Protein AF-A0AAE0K0T8-F1 (afdb_monomer_lite)

InterPro domains:
  IPR013216 Methyltransferase type 11 [PF08241] (199-239)
  IPR029063 S-adenosyl-L-methionine-dependent methyltransferase superfamily [G3DSA:3.40.50.150] (164-301)
  IPR029063 S-adenosyl-L-methionine-dependent methyltransferase superfamily [SSF53335] (199-298)
  IPR050447 Erg6/SMT methyltransferase [PTHR44068] (199-297)

Secondary structure (DSSP, 8-state):
-PPPPPP-PPPPPPP----------------------PPPPPPPP-PPPPP---EEEEEEEEEEEHHHHHHHHTTS--EEEESSPPPTT--EEEEEEE-GGG-S-SEEEEEEE--SS--B-TT-S-SSS--TTHHHHHTT-SS--EEEE--EEEEEEEEEEHHHHHHHH-PPPPSSEEEEEHHHHHHHTS--TTTS----SS-TT-EEEEEEES-GGG-SSHHHHHHHHHHHEEEEEEEEEE---B-TT--TT-HHHHHHHHHHHHHTT-SSPPBHHHHHHHHHHHT--------THHHH----

Foldseek 3Di:
DDDDDDDDDDDDDDDFDPDDDDDDDDDDDDDDDDDDDDDDDDDDDDDDDDPDQAFDLQEKEFEDEPVQVVCVSVVQAFKDFAQDDRALSHFKYQYQHDCPPNPTQQWRFKIFGFHRRDKDAQLRDDPPPPHPCNPCRNVVVDSTGTITGGPDMGTFPDTGHQVNCCPPPVDHHDPGMDTDGPVNCCVTPPDPCPPQHPLPPAAFQADLEEEEEADLQQPPDNLVVLLSVNRNHHVNRYYHYDHFADEPPQDPPDPVSVVVQVVCCVVSVRPDHHHPVVNVVSCVVSPDDPPDDDDCVCVVDVDD

Structure (mmCIF, N/CA/C/O backbone):
data_AF-A0AAE0K0T8-F1
#
_entry.id   AF-A0AAE0K0T8-F1
#
loop_
_atom_site.group_PDB
_atom_site.id
_atom_site.type_symbol
_atom_site.label_atom_id
_atom_site.label_alt_id
_atom_site.label_comp_id
_atom_site.label_asym_id
_atom_site.label_entity_id
_atom_site.label_seq_id
_atom_site.pdbx_PDB_ins_code
_atom_site.Cartn_x
_atom_site.Cartn_y
_atom_site.Cartn_z
_atom_site.occupancy
_atom_site.B_iso_or_equiv
_atom_site.auth_seq_id
_atom_site.auth_comp_id
_atom_site.auth_asym_id
_atom_site.auth_atom_id
_atom_site.pdbx_PDB_model_num
ATOM 1 N N . MET A 1 1 ? 8.434 51.906 26.816 1.00 44.75 1 MET A N 1
ATOM 2 C CA . MET A 1 1 ? 8.570 50.453 27.051 1.00 44.75 1 MET A CA 1
ATOM 3 C C . MET A 1 1 ? 7.660 49.746 26.063 1.00 44.75 1 MET A C 1
ATOM 5 O O . MET A 1 1 ? 6.454 49.920 26.150 1.00 44.75 1 MET A O 1
ATOM 9 N N . ALA A 1 2 ? 8.234 49.090 25.055 1.00 37.53 2 ALA A N 1
ATOM 10 C CA . ALA A 1 2 ? 7.483 48.377 24.023 1.00 37.53 2 ALA A CA 1
ATOM 11 C C . ALA A 1 2 ? 7.073 46.980 24.534 1.00 37.53 2 ALA A C 1
ATOM 13 O O . ALA A 1 2 ? 7.853 46.382 25.278 1.00 37.53 2 ALA A O 1
ATOM 14 N N . PRO A 1 3 ? 5.886 46.462 24.174 1.00 41.38 3 PRO A N 1
ATOM 15 C CA . PRO A 1 3 ? 5.455 45.131 24.588 1.00 41.38 3 PRO A CA 1
ATOM 16 C C . PRO A 1 3 ? 6.259 44.038 23.870 1.00 41.38 3 PRO A C 1
ATOM 18 O O . PRO A 1 3 ? 6.530 44.127 22.672 1.00 41.38 3 PRO A O 1
ATOM 21 N N . SER A 1 4 ? 6.645 43.013 24.629 1.00 43.12 4 SER A N 1
ATOM 22 C CA . SER A 1 4 ? 7.361 41.824 24.160 1.00 43.12 4 SER A CA 1
ATOM 23 C C . SER A 1 4 ? 6.574 41.058 23.082 1.00 43.12 4 SER A C 1
ATOM 25 O O . SER A 1 4 ? 5.342 41.031 23.137 1.00 43.12 4 SER A O 1
ATOM 27 N N . PRO A 1 5 ? 7.248 40.405 22.115 1.00 39.00 5 PRO A N 1
ATOM 28 C CA . PRO A 1 5 ? 6.572 39.626 21.083 1.00 39.00 5 PRO A CA 1
ATOM 29 C C . PRO A 1 5 ? 5.969 38.331 21.663 1.00 39.00 5 PRO A C 1
ATOM 31 O O . PRO A 1 5 ? 6.532 37.769 22.605 1.00 39.00 5 PRO A O 1
ATOM 34 N N . PRO A 1 6 ? 4.846 37.838 21.108 1.00 37.97 6 PRO A N 1
ATOM 35 C CA . PRO A 1 6 ? 4.178 36.642 21.610 1.00 37.97 6 PRO A CA 1
ATOM 36 C C . PRO A 1 6 ? 5.006 35.376 21.354 1.00 37.97 6 PRO A C 1
ATOM 38 O O . PRO A 1 6 ? 5.635 35.217 20.304 1.00 37.97 6 PRO A O 1
ATOM 41 N N . GLU A 1 7 ? 4.975 34.465 22.327 1.00 37.50 7 GLU A N 1
ATOM 42 C CA . GLU A 1 7 ? 5.595 33.142 22.265 1.00 37.50 7 GLU A CA 1
ATOM 43 C C . GLU A 1 7 ? 5.104 32.343 21.048 1.00 37.50 7 GLU A C 1
ATOM 45 O O . GLU A 1 7 ? 3.904 32.235 20.774 1.00 37.50 7 GLU A O 1
ATOM 50 N N . LYS A 1 8 ? 6.051 31.749 20.312 1.00 35.88 8 LYS A N 1
ATOM 51 C CA . LYS A 1 8 ? 5.758 30.805 19.231 1.00 35.88 8 LYS A CA 1
ATOM 52 C C . LYS A 1 8 ? 5.092 29.558 19.818 1.00 35.88 8 LYS A C 1
ATOM 54 O O . LYS A 1 8 ? 5.739 28.782 20.516 1.00 35.88 8 LYS A O 1
ATOM 59 N N . LYS A 1 9 ? 3.816 29.344 19.487 1.00 36.03 9 LYS A N 1
ATOM 60 C CA . LYS A 1 9 ? 3.134 28.057 19.682 1.00 36.03 9 LYS A CA 1
ATOM 61 C C . LYS A 1 9 ? 3.910 26.956 18.953 1.00 36.03 9 LYS A C 1
ATOM 63 O O . LYS A 1 9 ? 4.299 27.141 17.802 1.00 36.03 9 LYS A O 1
ATOM 68 N N . ALA A 1 10 ? 4.117 25.826 19.626 1.00 35.81 10 ALA A N 1
ATOM 69 C CA . ALA A 1 10 ? 4.676 24.620 19.028 1.00 35.81 10 ALA A CA 1
ATOM 70 C C . ALA A 1 10 ? 3.822 24.184 17.824 1.00 35.81 10 ALA A C 1
ATOM 72 O O . ALA A 1 10 ? 2.605 24.029 17.944 1.00 35.81 10 ALA A O 1
ATOM 73 N N . GLU A 1 11 ? 4.457 24.022 16.662 1.00 33.38 11 GLU A N 1
ATOM 74 C CA . GLU A 1 11 ? 3.820 23.464 15.469 1.00 33.38 11 GLU A CA 1
ATOM 75 C C . GLU A 1 11 ? 3.408 22.010 15.732 1.00 33.38 11 GLU A C 1
ATOM 77 O O . GLU A 1 11 ? 4.198 21.194 16.210 1.00 33.38 11 GLU A O 1
ATOM 82 N N . ALA A 1 12 ? 2.150 21.693 15.426 1.00 32.50 12 ALA A N 1
ATOM 83 C CA . ALA A 1 12 ? 1.625 20.337 15.476 1.00 32.50 12 ALA A CA 1
ATOM 84 C C . ALA A 1 12 ? 2.362 19.433 14.464 1.00 32.50 12 ALA A C 1
ATOM 86 O O . ALA A 1 12 ? 2.702 19.898 13.372 1.00 32.50 12 ALA A O 1
ATOM 87 N N . PRO A 1 13 ? 2.59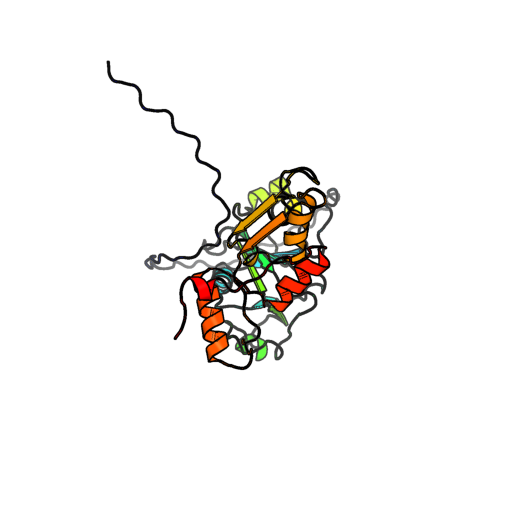1 18.142 14.773 1.00 27.23 13 PRO A N 1
ATOM 88 C CA . PRO A 1 13 ? 3.268 17.232 13.858 1.00 27.23 13 PRO A CA 1
ATOM 89 C C . PRO A 1 13 ? 2.456 17.073 12.566 1.00 27.23 13 PRO A C 1
ATOM 91 O O . PRO A 1 13 ? 1.287 16.681 12.578 1.00 27.23 13 PRO A O 1
ATOM 94 N N . LEU A 1 14 ? 3.095 17.406 11.443 1.00 27.88 14 LEU A N 1
ATOM 95 C CA . LEU A 1 14 ? 2.546 17.272 10.096 1.00 27.88 14 LEU A CA 1
ATOM 96 C C . LEU A 1 14 ? 2.220 15.796 9.810 1.00 27.88 14 LEU A C 1
ATOM 98 O O . LEU A 1 14 ? 3.084 14.923 9.901 1.00 27.88 14 LEU A O 1
ATOM 102 N N . ARG A 1 15 ? 0.949 15.532 9.492 1.00 32.47 15 ARG A N 1
ATOM 103 C CA . ARG A 1 15 ? 0.399 14.206 9.176 1.00 32.47 15 ARG A CA 1
ATOM 104 C C . ARG A 1 15 ? 0.855 13.729 7.793 1.00 32.47 15 ARG A C 1
ATOM 106 O O . ARG A 1 15 ? 1.040 14.539 6.889 1.00 32.47 15 ARG A O 1
ATOM 113 N N . GLN A 1 16 ? 0.977 12.408 7.632 1.00 32.12 16 GLN A N 1
ATOM 114 C CA . GLN A 1 16 ? 1.136 11.733 6.338 1.00 32.12 16 GLN A CA 1
ATOM 115 C C . GLN A 1 16 ? 0.025 12.159 5.381 1.00 32.12 16 GLN A C 1
ATOM 117 O O . GLN A 1 16 ? -1.122 11.757 5.555 1.00 32.12 16 GLN A O 1
ATOM 122 N N . SER A 1 17 ? 0.360 12.972 4.383 1.00 31.95 17 SER A N 1
ATOM 123 C CA . SER A 1 17 ? -0.540 13.290 3.283 1.00 31.95 17 SER A CA 1
ATOM 124 C C . SER A 1 17 ? -0.224 12.402 2.083 1.00 31.95 17 SER A C 1
ATOM 126 O O . SER A 1 17 ? 0.928 12.228 1.689 1.00 31.95 17 SER A O 1
ATOM 128 N N . THR A 1 18 ? -1.265 11.845 1.473 1.00 30.42 18 THR A N 1
ATOM 129 C CA . THR A 1 18 ? -1.225 11.403 0.079 1.00 30.42 18 THR A CA 1
ATOM 130 C C . THR A 1 18 ? -1.208 12.664 -0.780 1.00 30.42 18 THR A C 1
ATOM 132 O O . THR A 1 18 ? -2.205 13.382 -0.849 1.00 30.42 18 THR A O 1
ATOM 135 N N . LEU A 1 19 ? -0.058 13.007 -1.361 1.00 32.41 19 LEU A N 1
ATOM 136 C CA . LEU A 1 19 ? 0.085 14.254 -2.112 1.00 32.41 19 LEU A CA 1
ATOM 137 C C . LEU A 1 19 ? -0.617 14.175 -3.474 1.00 32.41 19 LEU A C 1
ATOM 139 O O . LEU A 1 19 ? -0.063 13.709 -4.467 1.00 32.41 19 LEU A O 1
ATOM 143 N N . THR A 1 20 ? -1.831 14.719 -3.515 1.00 29.75 20 THR A N 1
ATOM 144 C CA . THR A 1 20 ? -2.387 15.417 -4.676 1.00 29.75 20 THR A CA 1
ATOM 145 C C . THR A 1 20 ? -1.738 16.799 -4.817 1.00 29.75 20 THR A C 1
ATOM 147 O O . THR A 1 20 ? -1.695 17.565 -3.856 1.00 29.75 20 THR A O 1
ATOM 150 N N . ASN A 1 21 ? -1.360 17.128 -6.054 1.00 29.08 21 ASN A N 1
ATOM 151 C CA . ASN A 1 21 ? -1.138 18.459 -6.640 1.00 29.08 21 ASN A CA 1
ATOM 152 C C . ASN A 1 21 ? 0.294 18.978 -6.875 1.00 29.08 21 ASN A C 1
ATOM 154 O O . ASN A 1 21 ? 1.184 18.994 -6.033 1.00 29.08 21 ASN A O 1
ATOM 158 N N . PHE A 1 22 ? 0.424 19.444 -8.120 1.00 25.39 22 PHE A N 1
ATOM 159 C CA . PHE A 1 22 ? 1.572 19.925 -8.876 1.00 25.39 22 PHE A CA 1
ATOM 160 C C . PHE A 1 22 ? 2.048 21.331 -8.481 1.00 25.39 22 PHE A C 1
ATOM 162 O O . PHE A 1 22 ? 1.240 22.183 -8.120 1.00 25.39 22 PHE A O 1
ATOM 169 N N . ARG A 1 23 ? 3.322 21.628 -8.784 1.00 27.22 23 ARG A N 1
ATOM 170 C CA . ARG A 1 23 ? 3.734 22.844 -9.517 1.00 27.22 23 ARG A CA 1
ATOM 171 C C . ARG A 1 23 ? 5.068 22.614 -10.236 1.00 27.22 23 ARG A C 1
ATOM 173 O O . ARG A 1 23 ? 6.040 22.143 -9.658 1.00 27.22 23 ARG A O 1
ATOM 180 N N . THR A 1 24 ? 5.068 22.922 -11.527 1.00 26.33 24 THR A N 1
ATOM 181 C CA . THR A 1 24 ? 6.164 22.772 -12.489 1.00 26.33 24 THR A CA 1
ATOM 182 C C . THR A 1 24 ? 6.999 24.044 -12.585 1.00 26.33 24 THR A C 1
ATOM 184 O O . THR A 1 24 ? 6.436 25.131 -12.696 1.00 26.33 24 THR A O 1
ATOM 187 N N . GLY A 1 25 ? 8.324 23.907 -12.663 1.00 25.78 25 GLY A N 1
ATOM 188 C CA . GLY A 1 25 ? 9.195 24.978 -13.147 1.00 25.78 25 GLY A CA 1
ATOM 189 C C . GLY A 1 25 ? 10.673 24.715 -12.880 1.00 25.78 25 GLY A C 1
ATOM 190 O O . GLY A 1 25 ? 11.151 25.028 -11.799 1.00 25.78 25 GLY A O 1
ATOM 191 N N . VAL A 1 26 ? 11.405 24.178 -13.863 1.00 26.03 26 VAL A N 1
ATOM 192 C CA . VAL A 1 26 ? 12.877 24.264 -13.903 1.00 26.03 26 VAL A CA 1
ATOM 193 C C . VAL A 1 26 ? 13.330 24.487 -15.345 1.00 26.03 26 VAL A C 1
ATOM 195 O O . VAL A 1 26 ? 12.948 23.743 -16.249 1.00 26.03 26 VAL A O 1
ATOM 198 N N . SER A 1 27 ? 14.134 25.534 -15.534 1.00 25.58 27 SER A N 1
ATOM 199 C CA . SER A 1 27 ? 14.810 25.900 -16.776 1.00 25.58 27 SER A CA 1
ATOM 200 C C . SER A 1 27 ? 16.102 25.098 -16.973 1.00 25.58 27 SER A C 1
ATOM 202 O O . SER A 1 27 ? 16.757 24.663 -16.026 1.00 25.58 27 SER A O 1
ATOM 204 N N . ILE A 1 28 ? 16.451 24.882 -18.240 1.00 26.92 28 ILE A N 1
ATOM 205 C CA . ILE A 1 28 ? 17.564 24.049 -18.698 1.00 26.92 28 ILE A CA 1
ATOM 206 C C . ILE A 1 28 ? 18.832 24.905 -18.821 1.00 26.92 28 ILE A C 1
ATOM 208 O O . ILE A 1 28 ? 18.819 25.935 -19.490 1.00 26.92 28 ILE A O 1
ATOM 212 N N . GLY A 1 29 ? 19.939 24.440 -18.233 1.00 27.94 29 GLY A N 1
ATOM 213 C CA . GLY A 1 29 ? 21.299 24.937 -18.473 1.00 27.94 29 GLY A CA 1
ATOM 214 C C . GLY A 1 29 ? 22.246 23.780 -18.839 1.00 27.94 29 GLY A C 1
ATOM 215 O O . GLY A 1 29 ? 21.988 22.644 -18.430 1.00 27.94 29 GLY A O 1
ATOM 216 N N . PRO A 1 30 ? 23.302 24.005 -19.647 1.00 27.12 30 PRO A N 1
ATOM 217 C CA . PRO A 1 30 ? 23.950 22.936 -20.392 1.00 27.12 30 PRO A CA 1
ATOM 218 C C . PRO A 1 30 ? 25.035 22.170 -19.623 1.00 27.12 30 PRO A C 1
ATOM 220 O O . PRO A 1 30 ? 25.677 22.637 -18.687 1.00 27.12 30 PRO A O 1
ATOM 223 N N . ARG A 1 31 ? 25.201 20.939 -20.105 1.00 25.67 31 ARG A N 1
ATOM 224 C CA . ARG A 1 31 ? 25.989 19.802 -19.628 1.00 25.67 31 ARG A CA 1
ATOM 225 C C . ARG A 1 31 ? 27.485 19.963 -19.926 1.00 25.67 31 ARG A C 1
ATOM 227 O O . ARG A 1 31 ? 27.841 20.275 -21.057 1.00 25.67 31 ARG A O 1
ATOM 234 N N . ILE A 1 32 ? 28.354 19.602 -18.977 1.00 27.77 32 ILE A N 1
ATOM 235 C CA . ILE A 1 32 ? 29.781 19.340 -19.243 1.00 27.77 32 ILE A CA 1
ATOM 236 C C . ILE A 1 32 ? 30.129 17.915 -18.798 1.00 27.77 32 ILE A C 1
ATOM 238 O O . ILE A 1 32 ? 29.958 17.530 -17.644 1.00 27.77 32 ILE A O 1
ATOM 242 N N . SER A 1 33 ? 30.596 17.123 -19.761 1.00 26.78 33 SER A N 1
ATOM 243 C CA . SER A 1 33 ? 31.042 15.733 -19.653 1.00 26.78 33 SER A CA 1
ATOM 244 C C . SER A 1 33 ? 32.480 15.621 -19.149 1.00 26.78 33 SER A C 1
ATOM 246 O O . SER A 1 33 ? 33.334 16.319 -19.695 1.00 26.78 33 SER A O 1
ATOM 248 N N . LYS A 1 34 ? 32.791 14.662 -18.260 1.00 29.80 34 LYS A N 1
ATOM 249 C CA . LYS A 1 34 ? 34.132 14.046 -18.194 1.00 29.80 34 LYS A CA 1
ATOM 250 C C . LYS A 1 34 ? 34.083 12.542 -17.899 1.00 29.80 34 LYS A C 1
ATOM 252 O O . LYS A 1 34 ? 33.213 12.040 -17.199 1.00 29.80 34 LYS A O 1
ATOM 257 N N . SER A 1 35 ? 35.032 11.876 -18.543 1.00 28.34 35 SER A N 1
ATOM 258 C CA . SER A 1 35 ? 35.243 10.458 -18.833 1.00 28.34 35 SER A CA 1
ATOM 259 C C . SER A 1 35 ? 35.737 9.590 -17.669 1.00 28.34 35 SER A C 1
ATOM 261 O O . SER A 1 35 ? 36.523 10.040 -16.839 1.00 28.34 35 SER A O 1
ATOM 263 N N . ASN A 1 36 ? 35.373 8.304 -17.717 1.00 28.42 36 ASN A N 1
ATOM 264 C CA . ASN A 1 36 ? 35.848 7.214 -16.857 1.00 28.42 36 ASN A CA 1
ATOM 265 C C . ASN A 1 36 ? 37.305 6.796 -17.138 1.00 28.42 36 ASN A C 1
ATOM 267 O O . ASN A 1 36 ? 37.700 6.650 -18.294 1.00 28.42 36 ASN A O 1
ATOM 271 N N . LYS A 1 37 ? 38.042 6.441 -16.075 1.00 31.17 37 LYS A N 1
ATOM 272 C CA . LYS A 1 37 ? 39.113 5.425 -16.100 1.00 31.17 37 LYS A CA 1
ATOM 273 C C . LYS A 1 37 ? 38.980 4.503 -14.871 1.00 31.17 37 LYS A C 1
ATOM 275 O O . LYS A 1 37 ? 38.649 5.010 -13.800 1.00 31.17 37 LYS A O 1
ATOM 280 N N . PRO A 1 38 ? 39.206 3.181 -14.995 1.00 30.31 38 PRO A N 1
ATOM 281 C CA . PRO A 1 38 ? 39.025 2.233 -13.897 1.00 30.31 38 PRO A CA 1
ATOM 282 C C . PRO A 1 38 ? 40.272 2.136 -13.002 1.00 30.31 38 PRO A C 1
ATOM 284 O O . PRO A 1 38 ? 41.398 2.147 -13.494 1.00 30.31 38 PRO A O 1
ATOM 287 N N . ALA A 1 39 ? 40.062 2.012 -11.688 1.00 33.62 39 ALA A N 1
ATOM 288 C CA . ALA A 1 39 ? 41.105 1.768 -10.686 1.00 33.62 39 ALA A CA 1
ATOM 289 C C . ALA A 1 39 ? 41.141 0.277 -10.262 1.00 33.62 39 ALA A C 1
ATOM 291 O O . ALA A 1 39 ? 40.103 -0.389 -10.325 1.00 33.62 39 ALA A O 1
ATOM 292 N N . PRO A 1 40 ? 42.302 -0.262 -9.836 1.00 30.53 40 PRO A N 1
ATOM 293 C CA . PRO A 1 40 ? 42.510 -1.697 -9.630 1.00 30.53 40 PRO A CA 1
ATOM 294 C C . PRO A 1 40 ? 41.961 -2.215 -8.287 1.00 30.53 40 PRO A C 1
ATOM 296 O O . PRO A 1 40 ? 41.815 -1.474 -7.313 1.00 30.53 40 PRO A O 1
ATOM 299 N N . ALA A 1 41 ? 41.662 -3.517 -8.249 1.00 30.48 41 ALA A N 1
ATOM 300 C CA . ALA A 1 41 ? 41.021 -4.215 -7.134 1.00 30.48 41 ALA A CA 1
ATOM 301 C C . ALA A 1 41 ? 41.920 -4.341 -5.885 1.00 30.48 41 ALA A C 1
ATOM 303 O O . ALA A 1 41 ? 43.097 -4.679 -5.988 1.00 30.48 41 ALA A O 1
ATOM 304 N N . LYS A 1 42 ? 41.341 -4.125 -4.692 1.00 31.75 42 LYS A N 1
ATOM 305 C CA . LYS A 1 42 ? 41.975 -4.371 -3.380 1.00 31.75 42 LYS A CA 1
ATOM 306 C C . LYS A 1 42 ? 41.530 -5.717 -2.773 1.00 31.75 42 LYS A C 1
ATOM 308 O O . LYS A 1 42 ? 40.409 -6.151 -3.045 1.00 31.75 42 LYS A O 1
ATOM 313 N N . PRO A 1 43 ? 42.373 -6.369 -1.944 1.00 30.08 43 PRO A N 1
ATOM 314 C CA . PRO A 1 43 ? 42.135 -7.723 -1.452 1.00 30.08 43 PRO A CA 1
ATOM 315 C C . PRO A 1 43 ? 41.103 -7.768 -0.314 1.00 30.08 43 PRO A C 1
ATOM 317 O O . PRO A 1 43 ? 40.959 -6.823 0.462 1.00 30.08 43 PRO A O 1
ATOM 320 N N . LYS A 1 44 ? 40.374 -8.889 -0.238 1.00 30.98 44 LYS A N 1
ATOM 321 C CA . LYS A 1 44 ? 39.301 -9.155 0.733 1.00 30.98 44 LYS A CA 1
ATOM 322 C C . LYS A 1 44 ? 39.878 -9.320 2.144 1.00 30.98 44 LYS A C 1
ATOM 324 O O . LYS A 1 44 ? 40.650 -10.245 2.376 1.00 30.98 44 LYS A O 1
ATOM 329 N N . SER A 1 45 ? 39.469 -8.469 3.086 1.00 29.58 45 SER A N 1
ATOM 330 C CA . SER A 1 45 ? 39.712 -8.675 4.517 1.00 29.58 45 SER A CA 1
ATOM 331 C C . SER A 1 45 ? 38.514 -9.376 5.166 1.00 29.58 45 SER A C 1
ATOM 333 O O . SER A 1 45 ? 37.371 -8.936 5.038 1.00 29.58 45 SER A O 1
ATOM 335 N N . ASN A 1 46 ? 38.782 -10.486 5.857 1.00 35.09 46 ASN A N 1
ATOM 336 C CA . ASN A 1 46 ? 37.820 -11.162 6.723 1.00 35.09 46 ASN A CA 1
ATOM 337 C C . ASN A 1 46 ? 37.589 -10.302 7.971 1.00 35.09 46 ASN A C 1
ATOM 339 O O . ASN A 1 46 ? 38.496 -10.144 8.788 1.00 35.09 46 ASN A O 1
ATOM 343 N N . LYS A 1 47 ? 36.379 -9.756 8.123 1.00 30.48 47 LYS A N 1
ATOM 344 C CA . LYS A 1 47 ? 35.890 -9.216 9.397 1.00 30.48 47 LYS A CA 1
ATOM 345 C C . LYS A 1 47 ? 34.922 -10.216 10.043 1.00 30.48 47 LYS A C 1
ATOM 347 O O . LYS A 1 47 ? 34.196 -10.882 9.303 1.00 30.48 47 LYS A O 1
ATOM 352 N N . PRO A 1 48 ? 34.886 -10.317 11.384 1.00 32.91 48 PRO A N 1
ATOM 353 C CA . PRO A 1 48 ? 33.940 -11.179 12.088 1.00 32.91 48 PRO A CA 1
ATOM 354 C C . PRO A 1 48 ? 32.501 -10.736 11.807 1.00 32.91 48 PRO A C 1
ATOM 356 O O . PRO A 1 48 ? 32.234 -9.538 11.678 1.00 32.91 48 PRO A O 1
ATOM 359 N N . ALA A 1 49 ? 31.588 -11.701 11.702 1.00 32.62 49 ALA A N 1
ATOM 360 C CA . ALA A 1 49 ? 30.175 -11.455 11.447 1.00 32.62 49 ALA A CA 1
ATOM 361 C C . ALA A 1 49 ? 29.550 -10.634 12.587 1.00 32.62 49 ALA A C 1
ATOM 363 O O . ALA A 1 49 ? 29.575 -11.030 13.749 1.00 32.62 49 ALA A O 1
ATOM 364 N N . THR A 1 50 ? 29.006 -9.471 12.233 1.00 38.19 50 THR A N 1
ATOM 365 C CA . THR A 1 50 ? 28.143 -8.643 13.084 1.00 38.19 50 THR A CA 1
ATOM 366 C C . THR A 1 50 ? 26.896 -9.450 13.482 1.00 38.19 50 THR A C 1
ATOM 368 O O . THR A 1 50 ? 26.451 -10.252 12.654 1.00 38.19 50 THR A O 1
ATOM 371 N N . PRO A 1 51 ? 26.324 -9.272 14.694 1.00 39.28 51 PRO A N 1
ATOM 372 C CA . PRO A 1 51 ? 25.104 -9.970 15.102 1.00 39.28 51 PRO A CA 1
ATOM 373 C C . PRO A 1 51 ? 24.036 -9.804 14.022 1.00 39.28 51 PRO A C 1
ATOM 375 O O . PRO A 1 51 ? 23.781 -8.691 13.560 1.00 39.28 51 PRO A O 1
ATOM 378 N N . GLY A 1 52 ? 23.497 -10.919 13.533 1.00 45.12 52 GLY A N 1
ATOM 379 C CA . GLY A 1 52 ? 22.530 -10.899 12.448 1.00 45.12 52 GLY A CA 1
ATOM 380 C C . GLY A 1 52 ? 21.254 -10.226 12.925 1.00 45.12 52 GLY A C 1
ATOM 381 O O . GLY A 1 52 ? 20.520 -10.817 13.701 1.00 45.12 52 GLY A O 1
ATOM 382 N N . HIS A 1 53 ? 20.992 -9.004 12.467 1.00 57.62 53 HIS A N 1
ATOM 383 C CA . HIS A 1 53 ? 19.654 -8.437 12.566 1.00 57.62 53 HIS A CA 1
ATOM 384 C C . HIS A 1 53 ? 18.705 -9.367 11.808 1.00 57.62 53 HIS A C 1
ATOM 386 O O . HIS A 1 53 ? 18.961 -9.671 10.632 1.00 57.62 53 HIS A O 1
ATOM 392 N N . ASP A 1 54 ? 17.640 -9.818 12.470 1.00 82.12 54 ASP A N 1
ATOM 393 C CA . ASP A 1 54 ? 16.588 -10.599 11.829 1.00 82.12 54 ASP A CA 1
ATOM 394 C C . ASP A 1 54 ? 16.107 -9.884 10.560 1.00 82.12 54 ASP A C 1
ATOM 396 O O . ASP A 1 54 ? 16.136 -8.655 10.447 1.00 82.12 54 ASP A O 1
ATOM 400 N N . ARG A 1 55 ? 15.745 -10.660 9.539 1.00 90.25 55 ARG A N 1
ATOM 401 C CA . ARG A 1 55 ? 15.390 -10.145 8.211 1.00 90.25 55 ARG A CA 1
ATOM 402 C C . ARG A 1 55 ? 13.920 -10.384 7.930 1.00 90.25 55 ARG A C 1
ATOM 404 O O . ARG A 1 55 ? 13.436 -11.499 8.097 1.00 90.25 55 ARG A O 1
ATOM 411 N N . VAL A 1 56 ? 13.255 -9.376 7.379 1.00 94.50 56 VAL A N 1
ATOM 412 C CA . VAL A 1 56 ? 11.867 -9.487 6.926 1.00 94.50 56 VAL A CA 1
ATOM 413 C C . VAL A 1 56 ? 11.862 -10.032 5.498 1.00 94.50 56 VAL A C 1
ATOM 415 O O . VAL A 1 56 ? 12.216 -9.340 4.545 1.00 94.50 56 VAL A O 1
ATOM 418 N N . THR A 1 57 ? 11.502 -11.305 5.333 1.00 95.44 57 THR A N 1
ATOM 419 C CA . THR A 1 57 ? 11.590 -12.020 4.042 1.00 95.44 57 THR A CA 1
ATOM 420 C C . THR A 1 57 ? 10.535 -11.587 3.020 1.00 95.44 57 THR A C 1
ATOM 422 O O . THR A 1 57 ? 10.674 -11.865 1.828 1.00 95.44 57 THR A O 1
ATOM 425 N N . THR A 1 58 ? 9.507 -10.866 3.462 1.00 96.19 58 THR A N 1
ATOM 426 C CA . THR A 1 58 ? 8.461 -10.278 2.616 1.00 96.19 58 THR A CA 1
ATOM 427 C C . THR A 1 58 ? 8.866 -8.939 1.990 1.00 96.19 58 THR A C 1
ATOM 429 O O . THR A 1 58 ? 8.199 -8.465 1.067 1.00 96.19 58 THR A O 1
ATOM 432 N N . ASP A 1 59 ? 9.967 -8.336 2.449 1.00 97.62 59 ASP A N 1
ATOM 433 C CA . ASP A 1 59 ? 10.338 -6.953 2.154 1.00 97.62 59 ASP A CA 1
ATOM 434 C C . ASP A 1 59 ? 11.765 -6.870 1.623 1.00 97.62 59 ASP A C 1
ATOM 436 O O . ASP A 1 59 ? 12.723 -7.300 2.270 1.00 97.62 59 ASP A O 1
ATOM 440 N N . VAL A 1 60 ? 11.934 -6.277 0.442 1.00 98.00 60 VAL A N 1
ATOM 441 C CA . VAL A 1 60 ? 13.259 -6.116 -0.167 1.00 98.00 60 VAL A CA 1
ATOM 442 C C . VAL A 1 60 ? 13.591 -4.661 -0.434 1.00 98.00 60 VAL A C 1
ATOM 444 O O . VAL A 1 60 ? 12.792 -3.903 -0.967 1.00 98.00 60 VAL A O 1
ATOM 447 N N . LEU A 1 61 ? 14.825 -4.293 -0.123 1.00 97.81 61 LEU A N 1
ATOM 448 C CA . LEU A 1 61 ? 15.439 -3.022 -0.460 1.00 97.81 61 LEU A CA 1
ATOM 449 C C . LEU A 1 61 ? 16.105 -3.104 -1.836 1.00 97.81 61 LEU A C 1
ATOM 451 O O . LEU A 1 61 ? 17.000 -3.934 -2.050 1.00 97.81 61 LEU A O 1
ATOM 455 N N . ILE A 1 62 ? 15.714 -2.211 -2.747 1.00 97.31 62 ILE A N 1
ATOM 456 C CA . ILE A 1 62 ? 16.226 -2.136 -4.122 1.00 97.31 62 ILE A CA 1
ATOM 457 C C . ILE A 1 62 ? 16.563 -0.696 -4.525 1.00 97.31 62 ILE A C 1
ATOM 459 O O . ILE A 1 62 ? 15.895 0.249 -4.124 1.00 97.31 62 ILE A O 1
ATOM 463 N N . ALA A 1 63 ? 17.598 -0.523 -5.348 1.00 95.06 63 ALA A N 1
ATOM 464 C CA . ALA A 1 63 ? 17.961 0.779 -5.916 1.00 95.06 63 ALA A CA 1
ATOM 465 C C . ALA A 1 63 ? 17.097 1.101 -7.137 1.00 95.06 63 ALA A C 1
ATOM 467 O O . ALA A 1 63 ? 16.987 0.253 -8.022 1.00 95.06 63 ALA A O 1
ATOM 468 N N . ILE A 1 64 ? 16.559 2.315 -7.236 1.00 94.12 64 ILE A N 1
ATOM 469 C CA . ILE A 1 64 ? 15.803 2.812 -8.392 1.00 94.12 64 ILE A CA 1
ATOM 470 C C . ILE A 1 64 ? 16.304 4.201 -8.808 1.00 94.12 64 ILE A C 1
ATOM 472 O O . ILE A 1 64 ? 16.677 5.018 -7.967 1.00 94.12 64 ILE A O 1
ATOM 476 N N . LYS A 1 65 ? 16.306 4.484 -10.114 1.00 92.31 65 LYS A N 1
ATOM 477 C CA . LYS A 1 65 ? 16.602 5.830 -10.626 1.00 92.31 65 LYS A CA 1
ATOM 478 C C . LYS A 1 65 ? 15.409 6.756 -10.404 1.00 92.31 65 LYS A C 1
ATOM 480 O O . LYS A 1 65 ? 14.272 6.335 -10.620 1.00 92.31 65 LYS A O 1
ATOM 485 N N . SER A 1 66 ? 15.679 8.018 -10.080 1.00 91.12 66 SER A N 1
ATOM 486 C CA . SER A 1 66 ? 14.674 9.069 -9.855 1.00 91.12 66 SER A CA 1
ATOM 487 C C . SER A 1 66 ? 13.620 9.141 -10.965 1.00 91.12 66 SER A C 1
ATOM 489 O O . SER A 1 66 ? 12.429 9.137 -10.677 1.00 91.12 66 SER A O 1
ATOM 491 N N . ILE A 1 67 ? 14.026 9.068 -12.238 1.00 91.19 67 ILE A N 1
ATOM 492 C CA . ILE A 1 67 ? 13.092 9.074 -13.379 1.00 91.19 67 ILE A CA 1
ATOM 493 C C . ILE A 1 67 ? 12.108 7.893 -13.378 1.00 91.19 67 ILE A C 1
ATOM 495 O O . ILE A 1 67 ? 10.941 8.050 -13.726 1.00 91.19 67 ILE A O 1
ATOM 499 N N . HIS A 1 68 ? 12.552 6.694 -12.990 1.00 94.19 68 HIS A N 1
ATOM 500 C CA . HIS A 1 68 ? 11.671 5.528 -12.943 1.00 94.19 68 HIS A CA 1
ATOM 501 C C . HIS A 1 68 ? 10.731 5.608 -11.748 1.00 94.19 68 HIS A C 1
ATOM 503 O O . HIS A 1 68 ? 9.550 5.319 -11.908 1.00 94.19 68 HIS A O 1
ATOM 509 N N . LEU A 1 69 ? 11.231 6.067 -10.600 1.00 93.62 69 LEU A N 1
ATOM 510 C CA . LEU A 1 69 ? 10.405 6.320 -9.427 1.00 93.62 69 LEU A CA 1
ATOM 511 C C . LEU A 1 69 ? 9.332 7.381 -9.714 1.00 93.62 69 LEU A C 1
ATOM 513 O O . LEU A 1 69 ? 8.166 7.143 -9.430 1.00 93.62 69 LEU A O 1
ATOM 517 N N . ALA A 1 70 ? 9.690 8.491 -10.366 1.00 90.50 70 ALA A N 1
ATOM 518 C CA . ALA A 1 70 ? 8.747 9.537 -10.769 1.00 90.50 70 ALA A CA 1
ATOM 519 C C . ALA A 1 70 ? 7.677 9.023 -11.749 1.00 90.50 70 ALA A C 1
ATOM 521 O O . ALA A 1 70 ? 6.507 9.391 -11.651 1.00 90.50 70 ALA A O 1
ATOM 522 N N . ASN A 1 71 ? 8.046 8.137 -12.679 1.00 91.69 71 ASN A N 1
ATOM 523 C CA . ASN A 1 71 ? 7.079 7.508 -13.581 1.00 91.69 71 ASN A CA 1
ATOM 524 C C . ASN A 1 71 ? 6.123 6.551 -12.851 1.00 91.69 71 ASN A C 1
ATOM 526 O O . ASN A 1 71 ? 4.966 6.456 -13.249 1.00 91.69 71 ASN A O 1
ATOM 530 N N . ILE A 1 72 ? 6.582 5.855 -11.804 1.00 90.81 72 ILE A N 1
ATOM 531 C CA . ILE A 1 72 ? 5.712 5.012 -10.965 1.00 90.81 72 ILE A CA 1
ATOM 532 C C . ILE A 1 72 ? 4.794 5.899 -10.115 1.00 90.81 72 ILE A C 1
ATOM 534 O O . ILE A 1 72 ? 3.589 5.682 -10.096 1.00 90.81 72 ILE A O 1
ATOM 538 N N . ALA A 1 73 ? 5.338 6.945 -9.485 1.00 86.50 73 ALA A N 1
ATOM 539 C CA . ALA A 1 73 ? 4.576 7.889 -8.667 1.00 86.50 73 ALA A CA 1
ATOM 540 C C . ALA A 1 73 ? 3.496 8.638 -9.467 1.00 86.50 73 ALA A C 1
ATOM 542 O O . ALA A 1 73 ? 2.409 8.881 -8.961 1.00 86.50 73 ALA A O 1
ATOM 543 N N . SER A 1 74 ? 3.763 8.951 -10.738 1.00 81.44 74 SER A N 1
ATOM 544 C CA . SER A 1 74 ? 2.776 9.534 -11.662 1.00 81.44 74 SER A CA 1
ATOM 545 C C . SER A 1 74 ? 1.896 8.498 -12.375 1.00 81.44 74 SER A C 1
ATOM 547 O O . SER A 1 74 ? 1.216 8.849 -13.335 1.00 81.44 74 SER A O 1
ATOM 549 N N . GLN A 1 75 ? 1.948 7.227 -11.958 1.00 84.88 75 GLN A N 1
ATOM 550 C CA . GLN A 1 75 ? 1.191 6.092 -12.510 1.00 84.88 75 GLN A CA 1
ATOM 551 C C . GLN A 1 75 ? 1.401 5.811 -14.008 1.00 84.88 75 GLN A C 1
ATOM 553 O O . GLN A 1 75 ? 0.762 4.932 -14.577 1.00 84.88 75 GLN A O 1
ATOM 558 N N . LYS A 1 76 ? 2.360 6.477 -14.661 1.00 89.56 76 LYS A N 1
ATOM 559 C CA . LYS A 1 76 ? 2.726 6.207 -16.060 1.00 89.56 76 LYS A CA 1
ATOM 560 C C . LYS A 1 76 ? 3.477 4.888 -16.217 1.00 89.56 76 LYS A C 1
ATOM 562 O O . LYS A 1 76 ? 3.539 4.334 -17.310 1.00 89.56 76 LYS A O 1
ATOM 567 N N . LYS A 1 77 ? 4.107 4.397 -15.149 1.00 94.44 77 LYS A N 1
ATOM 568 C CA . LYS A 1 77 ? 4.810 3.113 -15.097 1.00 94.44 77 LYS A CA 1
ATOM 569 C C . LYS A 1 77 ? 4.162 2.221 -14.042 1.00 94.44 77 LYS A C 1
ATOM 571 O O . LYS A 1 77 ? 4.282 2.495 -12.858 1.00 94.44 77 LYS A O 1
ATOM 576 N N . ASN A 1 78 ? 3.553 1.125 -14.479 1.00 95.00 78 ASN A N 1
ATOM 577 C CA . ASN A 1 78 ? 2.805 0.200 -13.618 1.00 95.00 78 ASN A CA 1
ATOM 578 C C . ASN A 1 78 ? 3.572 -1.081 -13.243 1.00 95.00 78 ASN A C 1
ATOM 580 O O . ASN A 1 78 ? 3.075 -1.893 -12.472 1.00 95.00 78 ASN A O 1
ATOM 584 N N . HIS A 1 79 ? 4.787 -1.271 -13.763 1.00 97.81 79 HIS A N 1
ATOM 585 C CA . HIS A 1 79 ? 5.641 -2.413 -13.435 1.00 97.81 79 HIS A CA 1
ATOM 586 C C . HIS A 1 79 ? 7.056 -1.963 -13.110 1.00 97.81 79 HIS A C 1
ATOM 588 O O . HIS A 1 79 ? 7.617 -1.131 -13.822 1.00 97.81 79 HIS A O 1
ATOM 594 N N . GLU A 1 80 ? 7.682 -2.575 -12.114 1.00 97.38 80 GLU A N 1
ATOM 595 C CA . GLU A 1 80 ? 9.126 -2.499 -11.903 1.00 97.38 80 GLU A CA 1
ATOM 596 C C . GLU A 1 80 ? 9.824 -3.660 -12.629 1.00 97.38 80 GLU A C 1
ATOM 598 O O . GLU A 1 80 ? 9.326 -4.781 -12.623 1.00 97.38 80 GLU A O 1
ATOM 603 N N . TYR A 1 81 ? 10.974 -3.419 -13.272 1.00 97.44 81 TYR A N 1
ATOM 604 C CA . TYR A 1 81 ? 11.655 -4.432 -14.098 1.00 97.44 81 TYR A CA 1
ATOM 605 C C . TYR A 1 81 ? 13.066 -4.739 -13.596 1.00 97.44 81 TYR A C 1
ATOM 607 O O . TYR A 1 81 ? 13.899 -3.837 -13.506 1.00 97.44 81 TYR A O 1
ATOM 615 N N . ARG A 1 82 ? 13.394 -6.019 -13.366 1.00 97.06 82 ARG A N 1
ATOM 616 C CA . ARG A 1 82 ? 14.724 -6.451 -12.888 1.00 97.06 82 ARG A CA 1
ATOM 617 C C . ARG A 1 82 ? 15.317 -7.603 -13.689 1.00 97.06 82 ARG A C 1
ATOM 619 O O . ARG A 1 82 ? 14.621 -8.405 -14.302 1.00 97.06 82 ARG A O 1
ATOM 626 N N . LYS A 1 83 ? 16.649 -7.705 -13.653 1.00 96.56 83 LYS A N 1
ATOM 627 C CA . LYS A 1 83 ? 17.410 -8.827 -14.235 1.00 96.56 83 LYS A CA 1
ATOM 628 C C . LYS A 1 83 ? 17.299 -10.112 -13.406 1.00 96.56 83 LYS A C 1
ATOM 630 O O . LYS A 1 83 ? 17.458 -11.200 -13.946 1.00 96.56 83 LYS A O 1
ATOM 635 N N . TYR A 1 84 ? 17.048 -9.973 -12.106 1.00 95.44 84 TYR A N 1
ATOM 636 C CA . TYR A 1 84 ? 16.932 -11.062 -11.140 1.00 95.44 84 TYR A CA 1
ATOM 637 C C . TYR A 1 84 ? 15.473 -11.307 -10.742 1.00 95.44 84 TYR A C 1
ATOM 639 O O . TYR A 1 84 ? 14.641 -10.396 -10.805 1.00 95.44 84 TYR A O 1
ATOM 647 N N . ARG A 1 85 ? 15.191 -12.536 -10.299 1.00 96.81 85 ARG A N 1
ATOM 648 C CA . ARG A 1 85 ? 13.896 -12.947 -9.753 1.00 96.81 85 ARG A CA 1
ATOM 649 C C . ARG A 1 85 ? 13.891 -12.763 -8.237 1.00 96.81 85 ARG A C 1
ATOM 651 O O . ARG A 1 85 ? 14.812 -13.232 -7.573 1.00 96.81 85 ARG A O 1
ATOM 658 N N . LEU A 1 86 ? 12.868 -12.112 -7.694 1.00 97.25 86 LEU A N 1
ATOM 659 C CA . LEU A 1 86 ? 12.611 -12.077 -6.252 1.00 97.25 86 LEU A CA 1
ATOM 660 C C . LEU A 1 86 ? 11.843 -13.330 -5.814 1.00 97.25 86 LEU A C 1
ATOM 662 O O . LEU A 1 86 ? 11.154 -13.962 -6.620 1.00 97.25 86 LEU A O 1
ATOM 666 N N . HIS A 1 87 ? 11.937 -13.671 -4.529 1.00 96.75 87 HIS A N 1
ATOM 667 C CA . HIS A 1 87 ? 11.167 -14.769 -3.948 1.00 96.75 87 HIS A CA 1
ATOM 668 C C . HIS A 1 87 ? 9.650 -14.503 -4.048 1.00 96.75 87 HIS A C 1
ATOM 670 O O . HIS A 1 87 ? 9.215 -13.349 -4.130 1.00 96.75 87 HIS A O 1
ATOM 676 N N . ASN A 1 88 ? 8.835 -15.563 -4.066 1.00 95.06 88 ASN A N 1
ATOM 677 C CA . ASN A 1 88 ? 7.376 -15.444 -4.225 1.00 95.06 88 ASN A CA 1
ATOM 678 C C . ASN A 1 88 ? 6.714 -14.738 -3.034 1.00 95.06 88 ASN A C 1
ATOM 680 O O . ASN A 1 88 ? 5.742 -14.014 -3.229 1.00 95.06 88 ASN A O 1
ATOM 684 N N . GLU A 1 89 ? 7.294 -14.898 -1.844 1.00 95.19 89 GLU A N 1
ATOM 685 C CA . GLU A 1 89 ? 6.824 -14.277 -0.598 1.00 95.19 89 GLU A CA 1
ATOM 686 C C . GLU A 1 89 ? 7.082 -12.767 -0.525 1.00 95.19 89 GLU A C 1
ATOM 688 O O . GLU A 1 89 ? 6.518 -12.093 0.329 1.00 95.19 89 GLU A O 1
ATOM 693 N N . VAL A 1 90 ? 7.916 -12.213 -1.411 1.00 97.81 90 VAL A N 1
ATOM 694 C CA . VAL A 1 90 ? 8.166 -10.768 -1.424 1.00 97.81 90 VAL A CA 1
ATOM 695 C C . VAL A 1 90 ? 6.909 -10.035 -1.884 1.00 97.81 90 VAL A C 1
ATOM 697 O O . VAL A 1 90 ? 6.421 -10.265 -2.990 1.00 97.81 90 VAL A O 1
ATOM 700 N N . VAL A 1 91 ? 6.417 -9.121 -1.060 1.00 96.69 91 VAL A N 1
ATOM 701 C CA . VAL A 1 91 ? 5.224 -8.308 -1.343 1.00 96.69 91 VAL A CA 1
ATOM 702 C C . VAL A 1 91 ? 5.507 -6.811 -1.278 1.00 96.69 91 VAL A C 1
ATOM 704 O O . VAL A 1 91 ? 4.678 -6.021 -1.717 1.00 96.69 91 VAL A O 1
ATOM 707 N N . ARG A 1 92 ? 6.686 -6.398 -0.791 1.00 97.94 92 ARG A N 1
ATOM 708 C CA . ARG A 1 92 ? 7.065 -4.982 -0.684 1.00 97.94 92 ARG A CA 1
ATOM 709 C C . ARG A 1 92 ? 8.467 -4.705 -1.218 1.00 97.94 92 ARG A C 1
ATOM 711 O O . ARG A 1 92 ? 9.427 -5.419 -0.918 1.00 97.94 92 ARG A O 1
ATOM 718 N N . LEU A 1 93 ? 8.578 -3.633 -2.000 1.00 98.38 93 LEU A N 1
ATOM 719 C CA . LEU A 1 93 ? 9.820 -3.113 -2.564 1.00 98.38 93 LEU A CA 1
ATOM 720 C C . LEU A 1 93 ? 10.135 -1.754 -1.930 1.00 98.38 93 LEU A C 1
ATOM 722 O O . LEU A 1 93 ? 9.501 -0.754 -2.251 1.00 98.38 93 LEU A O 1
ATOM 726 N N . TRP A 1 94 ? 11.140 -1.702 -1.065 1.00 98.19 94 TRP A N 1
ATOM 727 C CA . TRP A 1 94 ? 11.666 -0.471 -0.486 1.00 98.19 94 TRP A CA 1
ATOM 728 C C . TRP A 1 94 ? 12.605 0.181 -1.500 1.00 98.19 94 TRP A C 1
ATOM 730 O O . TRP A 1 94 ? 13.666 -0.357 -1.835 1.00 98.19 94 TRP A O 1
ATOM 740 N N . LEU A 1 95 ? 12.183 1.323 -2.032 1.00 97.50 95 LEU A N 1
ATOM 741 C CA . LEU A 1 95 ? 12.798 1.992 -3.168 1.00 97.50 95 LEU A CA 1
ATOM 742 C C . LEU A 1 95 ? 13.833 3.012 -2.687 1.00 97.50 95 LEU A C 1
ATOM 744 O O . LEU A 1 95 ? 13.504 4.119 -2.256 1.00 97.50 95 LEU A O 1
ATOM 748 N N . TYR A 1 96 ? 15.105 2.625 -2.783 1.00 96.62 96 TYR A N 1
ATOM 749 C CA . TYR A 1 96 ? 16.245 3.512 -2.588 1.00 96.62 96 TYR A CA 1
ATOM 750 C C . TYR A 1 96 ? 16.485 4.333 -3.857 1.00 96.62 96 TYR A C 1
ATOM 752 O O . TYR A 1 96 ? 16.956 3.810 -4.870 1.00 96.62 96 TYR A O 1
ATOM 760 N N . GLU A 1 97 ? 16.169 5.621 -3.806 1.00 93.88 97 GLU A N 1
ATOM 761 C CA . GLU A 1 97 ? 16.371 6.545 -4.915 1.00 93.88 97 GLU A CA 1
ATOM 762 C C . GLU A 1 97 ? 17.865 6.869 -5.073 1.00 93.88 97 GLU A C 1
ATOM 764 O O . GLU A 1 97 ? 18.482 7.511 -4.218 1.00 93.88 97 GLU A O 1
ATOM 769 N N . THR A 1 98 ? 18.467 6.424 -6.176 1.00 88.12 98 THR A N 1
ATOM 770 C CA . THR A 1 98 ? 19.894 6.632 -6.450 1.00 88.12 98 THR A CA 1
ATOM 771 C C . THR A 1 98 ? 20.184 8.088 -6.802 1.00 88.12 98 THR A C 1
ATOM 773 O O . THR A 1 98 ? 19.527 8.639 -7.679 1.00 88.12 98 THR A O 1
ATOM 776 N N . GLY A 1 99 ? 21.221 8.679 -6.204 1.00 74.31 99 GLY A N 1
ATOM 777 C CA . GLY A 1 99 ? 21.672 10.047 -6.503 1.00 74.31 99 GLY A CA 1
ATOM 778 C C . GLY A 1 99 ? 22.623 10.189 -7.703 1.00 74.31 99 GLY A C 1
ATOM 779 O O . GLY A 1 99 ? 23.345 11.181 -7.784 1.00 74.31 99 GLY A O 1
ATOM 780 N N . GLU A 1 100 ? 22.703 9.208 -8.611 1.00 63.16 100 GLU A N 1
ATOM 781 C CA . GLU A 1 100 ? 23.615 9.291 -9.763 1.00 63.16 100 GLU A CA 1
ATOM 782 C C . GLU A 1 100 ? 23.292 10.510 -10.644 1.00 63.16 100 GLU A C 1
ATOM 784 O O . GLU A 1 100 ? 22.164 10.687 -11.096 1.00 63.16 100 GLU A O 1
ATOM 789 N N . GLY A 1 101 ? 24.299 11.358 -10.890 1.00 55.19 101 GLY A N 1
ATOM 790 C CA . GLY A 1 101 ? 24.156 12.587 -11.681 1.00 55.19 101 GLY A CA 1
ATOM 791 C C . GLY A 1 101 ? 23.575 13.787 -10.924 1.00 55.19 101 GLY A C 1
ATOM 792 O O . GLY A 1 101 ? 23.194 14.762 -11.564 1.00 55.19 101 GLY A O 1
ATOM 793 N N . GLY A 1 102 ? 23.490 13.730 -9.588 1.00 53.19 102 GLY A N 1
ATOM 794 C CA . GLY A 1 102 ? 22.965 14.825 -8.760 1.00 53.19 102 GLY A CA 1
ATOM 795 C C . GLY A 1 102 ? 21.436 14.930 -8.747 1.00 53.19 102 GLY A C 1
ATOM 796 O O . GLY A 1 102 ? 20.897 15.867 -8.169 1.00 53.19 102 GLY A O 1
ATOM 797 N N . GLN A 1 103 ? 20.731 13.973 -9.363 1.00 52.62 103 GLN A N 1
ATOM 798 C CA . GLN A 1 103 ? 19.270 13.927 -9.421 1.00 52.62 103 GLN A CA 1
ATOM 799 C C . GLN A 1 103 ? 18.742 12.668 -8.728 1.00 52.62 103 GLN A C 1
ATOM 801 O O . GLN A 1 103 ? 18.468 11.650 -9.361 1.00 52.62 103 GLN A O 1
ATOM 806 N N . GLY A 1 104 ? 18.631 12.739 -7.405 1.00 60.50 104 GLY A N 1
ATOM 807 C CA . GLY A 1 104 ? 18.013 11.718 -6.563 1.00 60.50 104 GLY A CA 1
ATOM 808 C C . GLY A 1 104 ? 18.384 11.911 -5.096 1.00 60.50 104 GLY A C 1
ATOM 809 O O . GLY A 1 104 ? 19.440 12.463 -4.785 1.00 60.50 104 GLY A O 1
ATOM 810 N N . ARG A 1 105 ? 17.522 11.462 -4.180 1.00 81.50 105 ARG A N 1
ATOM 811 C CA . ARG A 1 105 ? 17.654 11.756 -2.742 1.00 81.50 105 ARG A CA 1
ATOM 812 C C . ARG A 1 105 ? 18.710 10.927 -2.001 1.00 81.50 105 ARG A C 1
ATOM 814 O O . ARG A 1 105 ? 18.923 11.165 -0.815 1.00 81.50 105 ARG A O 1
ATOM 821 N N . ALA A 1 106 ? 19.346 9.942 -2.647 1.00 91.00 106 ALA A N 1
ATOM 822 C CA . ALA A 1 106 ? 20.274 8.995 -2.008 1.00 91.00 106 ALA A CA 1
ATOM 823 C C . ALA A 1 106 ? 19.695 8.379 -0.717 1.00 91.00 106 ALA A C 1
ATOM 825 O O . ALA A 1 106 ? 20.395 8.198 0.288 1.00 91.00 106 ALA A O 1
ATOM 826 N N . SER A 1 107 ? 18.396 8.088 -0.761 1.00 94.69 107 SER A N 1
ATOM 827 C CA . SER A 1 107 ? 17.569 7.737 0.390 1.00 94.69 107 SER A CA 1
ATOM 828 C C . SER A 1 107 ? 16.504 6.724 -0.016 1.00 94.69 107 SER A C 1
ATOM 830 O O . SER A 1 107 ? 16.083 6.697 -1.174 1.00 94.69 107 SER A O 1
ATOM 832 N N . ILE A 1 108 ? 16.031 5.921 0.934 1.00 96.38 108 ILE A N 1
ATOM 833 C CA . ILE A 1 108 ? 14.770 5.194 0.776 1.00 96.38 108 ILE A CA 1
ATOM 834 C C . ILE A 1 108 ? 13.651 6.205 0.930 1.00 96.38 108 ILE A C 1
ATOM 836 O O . ILE A 1 108 ? 13.582 6.903 1.939 1.00 96.38 108 ILE A O 1
ATOM 840 N N . THR A 1 109 ? 12.806 6.304 -0.082 1.00 94.00 109 THR A N 1
ATOM 841 C CA . THR A 1 109 ? 11.781 7.347 -0.123 1.00 94.00 109 THR A CA 1
ATOM 842 C C . THR A 1 109 ? 10.394 6.778 -0.290 1.00 94.00 109 THR A C 1
ATOM 844 O O . THR A 1 109 ? 9.448 7.369 0.207 1.00 94.00 109 THR A O 1
ATOM 847 N N . HIS A 1 110 ? 10.273 5.631 -0.954 1.00 95.06 110 HIS A N 1
ATOM 848 C CA . HIS A 1 110 ? 8.989 5.008 -1.212 1.00 95.06 110 HIS A CA 1
ATOM 849 C C . HIS A 1 110 ? 9.031 3.507 -0.961 1.00 95.06 110 HIS A C 1
ATOM 851 O O . HIS A 1 110 ? 10.087 2.878 -1.067 1.00 95.06 110 HIS A O 1
ATOM 857 N N . ILE A 1 111 ? 7.866 2.932 -0.690 1.00 97.25 111 ILE A N 1
ATOM 858 C CA . ILE A 1 111 ? 7.646 1.493 -0.586 1.00 97.25 111 ILE A CA 1
ATOM 859 C C . ILE A 1 111 ? 6.532 1.130 -1.565 1.00 97.25 111 ILE A C 1
ATOM 861 O O . ILE A 1 111 ? 5.411 1.620 -1.452 1.00 97.25 111 ILE A O 1
ATOM 865 N N . ALA A 1 112 ? 6.854 0.302 -2.555 1.00 96.06 112 ALA A N 1
ATOM 866 C CA . ALA A 1 112 ? 5.880 -0.209 -3.511 1.00 96.06 112 ALA A CA 1
ATOM 867 C C . ALA A 1 112 ? 5.338 -1.568 -3.055 1.00 96.06 112 ALA A C 1
ATOM 869 O O . ALA A 1 112 ? 6.119 -2.436 -2.658 1.00 96.06 112 ALA A O 1
ATOM 870 N N . VAL A 1 113 ? 4.025 -1.768 -3.156 1.00 94.19 113 VAL A N 1
ATOM 871 C CA . VAL A 1 113 ? 3.372 -3.063 -2.918 1.00 94.19 113 VAL A CA 1
ATOM 872 C C . VAL A 1 113 ? 3.264 -3.816 -4.238 1.00 94.19 113 VAL A C 1
ATOM 874 O O . VAL A 1 113 ? 2.874 -3.248 -5.260 1.00 94.19 113 VAL A O 1
ATOM 877 N N . ILE A 1 114 ? 3.617 -5.097 -4.216 1.00 95.81 114 ILE A N 1
ATOM 878 C CA . ILE A 1 114 ? 3.548 -6.000 -5.366 1.00 95.81 114 ILE A CA 1
ATOM 879 C C . ILE A 1 114 ? 2.732 -7.247 -5.001 1.00 95.81 114 ILE A C 1
ATOM 881 O O . ILE A 1 114 ? 2.706 -7.635 -3.829 1.00 95.81 114 ILE A O 1
ATOM 885 N N . PRO A 1 115 ? 2.103 -7.935 -5.970 1.00 89.56 115 PRO A N 1
ATOM 886 C CA . PRO A 1 115 ? 1.333 -9.127 -5.661 1.00 89.56 115 PRO A CA 1
ATOM 887 C C . PRO A 1 115 ? 2.244 -10.252 -5.164 1.00 89.56 115 PRO A C 1
ATOM 889 O O . PRO A 1 115 ? 3.358 -10.457 -5.673 1.00 89.56 115 PRO A O 1
ATOM 892 N N . LYS A 1 116 ? 1.738 -11.047 -4.220 1.00 91.69 116 LYS A N 1
ATOM 893 C CA . LYS A 1 116 ? 2.383 -12.300 -3.818 1.00 91.69 116 LYS A CA 1
ATOM 894 C C . LYS A 1 116 ? 2.438 -13.249 -5.021 1.00 91.69 116 LYS A C 1
ATOM 896 O O . LYS A 1 116 ? 1.455 -13.420 -5.734 1.00 91.69 116 LYS A O 1
ATOM 901 N N . GLY A 1 117 ? 3.602 -13.838 -5.289 1.00 90.12 117 GLY A N 1
ATOM 902 C CA . GLY A 1 117 ? 3.785 -14.851 -6.341 1.00 90.12 117 GLY A CA 1
ATOM 903 C C . GLY A 1 117 ? 3.787 -14.376 -7.807 1.00 90.12 117 GLY A C 1
ATOM 904 O O . GLY A 1 117 ? 4.350 -15.080 -8.644 1.00 90.12 117 GLY A O 1
ATOM 905 N N . VAL A 1 118 ? 3.255 -13.195 -8.147 1.00 94.56 118 VAL A N 1
ATOM 906 C CA . VAL A 1 118 ? 3.190 -12.721 -9.549 1.00 94.56 118 VAL A CA 1
ATOM 907 C C . VAL A 1 118 ? 4.521 -12.117 -9.999 1.00 94.56 118 VAL A C 1
ATOM 909 O O . VAL A 1 118 ? 4.966 -11.096 -9.472 1.00 94.56 118 VAL A O 1
ATOM 912 N N . ARG A 1 119 ? 5.179 -12.756 -10.973 1.00 96.94 119 ARG A N 1
ATOM 913 C CA . ARG A 1 119 ? 6.521 -12.406 -11.473 1.00 96.94 119 ARG A CA 1
ATOM 914 C C . ARG A 1 119 ? 6.566 -12.579 -12.992 1.00 96.94 119 ARG A C 1
ATOM 916 O O . ARG A 1 119 ? 6.932 -13.649 -13.473 1.00 96.94 119 ARG A O 1
ATOM 923 N N . HIS A 1 120 ? 6.174 -11.551 -13.737 1.00 98.12 120 HIS A N 1
ATOM 924 C CA . HIS A 1 120 ? 6.054 -11.627 -15.193 1.00 98.12 120 HIS A CA 1
ATOM 925 C C . HIS A 1 120 ? 7.399 -11.865 -15.875 1.00 98.12 120 HIS A C 1
ATOM 927 O O . HIS A 1 120 ? 8.420 -11.319 -15.461 1.00 98.12 120 HIS A O 1
ATOM 933 N N . THR A 1 121 ? 7.380 -12.621 -16.965 1.00 98.12 121 THR A N 1
ATOM 934 C CA . THR A 1 121 ? 8.473 -12.747 -17.938 1.00 98.12 121 THR A CA 1
ATOM 935 C C . THR A 1 121 ? 8.099 -12.023 -19.237 1.00 98.12 121 THR A C 1
ATOM 937 O O . THR A 1 121 ? 6.921 -11.690 -19.421 1.00 98.12 121 THR A O 1
ATOM 940 N N . PRO A 1 122 ? 9.054 -11.747 -20.144 1.00 98.12 122 PRO A N 1
ATOM 941 C CA . PRO A 1 122 ? 8.738 -11.180 -21.455 1.00 98.12 122 PRO A CA 1
ATOM 942 C C . PRO A 1 122 ? 7.585 -11.926 -22.143 1.00 98.12 122 PRO A C 1
ATOM 944 O O . PRO A 1 122 ? 7.575 -13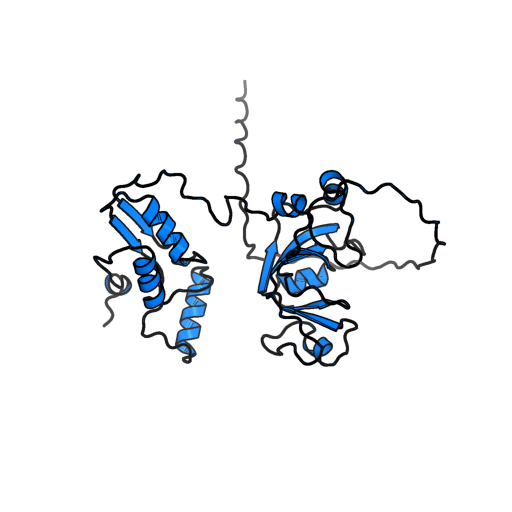.156 -22.171 1.00 98.12 122 PRO A O 1
ATOM 947 N N . GLY A 1 123 ? 6.594 -11.177 -22.625 1.00 97.44 123 GLY A N 1
ATOM 948 C CA . GLY A 1 123 ? 5.401 -11.672 -23.313 1.00 97.44 123 GLY A CA 1
ATOM 949 C C . GLY A 1 123 ? 4.194 -11.871 -22.394 1.00 97.44 123 GLY A C 1
ATOM 950 O O . GLY A 1 123 ? 3.112 -12.172 -22.880 1.00 97.44 123 GLY A O 1
ATOM 951 N N . THR A 1 124 ? 4.359 -11.703 -21.077 1.00 97.44 124 THR A N 1
ATOM 952 C CA . THR A 1 124 ? 3.297 -11.987 -20.092 1.00 97.44 124 THR A CA 1
ATOM 953 C C . THR A 1 124 ? 2.773 -10.760 -19.354 1.00 97.44 124 THR A C 1
ATOM 955 O O . THR A 1 124 ? 1.833 -10.894 -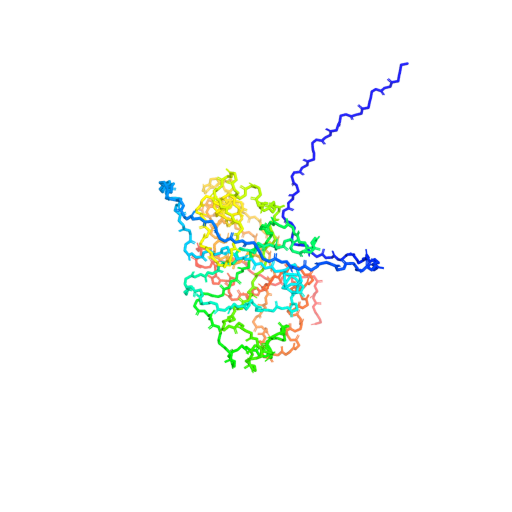18.574 1.00 97.44 124 THR A O 1
ATOM 958 N N . VAL A 1 125 ? 3.378 -9.582 -19.543 1.00 96.88 125 VAL A N 1
ATOM 959 C CA . VAL A 1 125 ? 2.886 -8.347 -18.915 1.00 96.88 125 VAL A CA 1
ATOM 960 C C . VAL A 1 125 ? 1.620 -7.892 -19.649 1.00 96.88 125 VAL A C 1
ATOM 962 O O . VAL A 1 125 ? 1.665 -7.801 -20.877 1.00 96.88 125 VAL A O 1
ATOM 965 N N . PRO A 1 126 ? 0.513 -7.579 -18.951 1.00 92.12 126 PRO A N 1
ATOM 966 C CA . PRO A 1 126 ? -0.681 -7.030 -19.589 1.00 92.12 126 PRO A CA 1
ATOM 967 C C . PRO A 1 126 ? -0.385 -5.730 -20.350 1.00 92.12 126 PRO A C 1
ATOM 969 O O . PRO A 1 126 ? 0.355 -4.868 -19.868 1.00 92.12 126 PRO A O 1
ATOM 972 N N . THR A 1 127 ? -0.974 -5.583 -21.538 1.00 82.94 127 THR A N 1
ATOM 973 C CA . THR A 1 127 ? -0.868 -4.356 -22.345 1.00 82.94 127 THR A CA 1
ATOM 974 C C . THR A 1 127 ? -1.803 -3.256 -21.847 1.00 82.94 127 THR A C 1
ATOM 976 O O . THR A 1 127 ? -1.518 -2.085 -22.066 1.00 82.94 127 THR A O 1
ATOM 979 N N . GLU A 1 128 ? -2.865 -3.624 -21.123 1.00 85.12 128 GLU A N 1
ATOM 980 C CA . GLU A 1 128 ? -3.804 -2.697 -20.492 1.00 85.12 128 GLU A CA 1
ATOM 981 C C . GLU A 1 128 ? -3.900 -2.931 -18.968 1.00 85.12 128 GLU A C 1
ATOM 983 O O . GLU A 1 128 ? -3.987 -4.087 -18.540 1.00 85.12 128 GLU A O 1
ATOM 988 N N . PRO A 1 129 ? -3.900 -1.865 -18.138 1.00 88.19 129 PRO A N 1
ATOM 989 C CA . PRO A 1 129 ? -3.689 -0.472 -18.537 1.00 88.19 129 PRO A CA 1
ATOM 990 C C . PRO A 1 129 ? -2.265 -0.240 -19.065 1.00 88.19 129 PRO A C 1
ATOM 992 O O . PRO A 1 129 ? -1.309 -0.883 -18.609 1.00 88.19 129 PRO A O 1
ATOM 995 N N . PHE A 1 130 ? -2.125 0.697 -20.006 1.00 89.00 130 PHE A N 1
ATOM 996 C CA . PHE A 1 130 ? -0.821 1.084 -20.546 1.00 89.00 130 PHE A CA 1
ATOM 997 C C . PHE A 1 130 ? 0.191 1.411 -19.435 1.00 89.00 130 PHE A C 1
ATOM 999 O O . PHE A 1 130 ? -0.112 2.090 -18.452 1.00 89.00 130 PHE A O 1
ATOM 1006 N N . GLY A 1 131 ? 1.433 0.962 -19.624 1.00 93.94 131 GLY A N 1
ATOM 1007 C CA . GLY A 1 131 ? 2.538 1.257 -18.724 1.00 93.94 131 GLY A CA 1
ATOM 1008 C C . GLY A 1 131 ? 3.857 1.418 -19.464 1.00 93.94 131 GLY A C 1
ATOM 1009 O O . GLY A 1 131 ? 4.224 0.604 -20.314 1.00 93.94 131 GLY A O 1
ATOM 1010 N N . ILE A 1 132 ? 4.613 2.457 -19.101 1.00 95.50 132 ILE A N 1
ATOM 1011 C CA . ILE A 1 132 ? 5.913 2.756 -19.704 1.00 95.50 132 ILE A CA 1
ATOM 1012 C C . ILE A 1 132 ? 6.832 1.531 -19.626 1.00 95.50 132 ILE A C 1
ATOM 1014 O O . ILE A 1 132 ? 7.303 1.103 -18.558 1.00 95.50 132 ILE A O 1
ATOM 1018 N N . GLY A 1 133 ? 7.167 1.043 -20.817 1.00 95.25 133 GLY A N 1
ATOM 1019 C CA . GLY A 1 133 ? 8.115 -0.030 -21.036 1.00 95.25 133 GLY A CA 1
ATOM 1020 C C . GLY A 1 133 ? 7.531 -1.439 -20.997 1.00 95.25 133 GLY A C 1
ATOM 1021 O O . GLY A 1 133 ? 8.355 -2.353 -21.017 1.00 95.25 133 GLY A O 1
ATOM 1022 N N . ASN A 1 134 ? 6.204 -1.609 -20.932 1.00 97.38 134 ASN A N 1
ATOM 1023 C CA . ASN A 1 134 ? 5.536 -2.915 -21.016 1.00 97.38 134 ASN A CA 1
ATOM 1024 C C . ASN A 1 134 ? 5.780 -3.571 -22.377 1.00 97.38 134 ASN A C 1
ATOM 1026 O O . ASN A 1 134 ? 6.286 -4.690 -22.414 1.00 97.38 134 ASN A O 1
ATOM 1030 N N . ASP A 1 135 ? 5.553 -2.843 -23.471 1.00 97.19 135 ASP A N 1
ATOM 1031 C CA . ASP A 1 135 ? 5.770 -3.360 -24.829 1.00 97.19 135 ASP A CA 1
ATOM 1032 C C . ASP A 1 135 ? 7.234 -3.736 -25.064 1.00 97.19 135 ASP A C 1
ATOM 1034 O O . ASP A 1 135 ? 7.524 -4.863 -25.453 1.00 97.19 135 ASP A O 1
ATOM 1038 N N . ASP A 1 136 ? 8.179 -2.854 -24.710 1.00 97.50 136 ASP A N 1
ATOM 1039 C CA . ASP A 1 136 ? 9.613 -3.166 -24.795 1.00 97.50 136 ASP A CA 1
ATOM 1040 C C . ASP A 1 136 ? 9.994 -4.405 -23.972 1.00 97.50 136 ASP A C 1
ATOM 1042 O O . ASP A 1 136 ? 10.878 -5.170 -24.360 1.00 97.50 136 ASP A O 1
ATOM 1046 N N . PHE A 1 137 ? 9.404 -4.569 -22.781 1.00 97.81 137 PHE A N 1
ATOM 1047 C CA . PHE A 1 137 ? 9.677 -5.726 -21.933 1.00 97.81 137 PHE A CA 1
ATOM 1048 C C . PHE A 1 137 ? 9.138 -6.994 -22.586 1.00 97.81 137 PHE A C 1
ATOM 1050 O O . PHE A 1 137 ? 9.852 -7.992 -22.662 1.00 97.81 137 PHE A O 1
ATOM 1057 N N . ASN A 1 138 ? 7.905 -6.939 -23.088 1.00 98.06 138 ASN A N 1
ATOM 1058 C CA . ASN A 1 138 ? 7.254 -8.066 -23.732 1.00 98.06 138 ASN A CA 1
ATOM 1059 C C . ASN A 1 138 ? 7.935 -8.476 -25.038 1.00 98.06 138 ASN A C 1
ATOM 1061 O O . ASN A 1 138 ? 8.092 -9.667 -25.285 1.00 98.06 138 ASN A O 1
ATOM 1065 N N . ALA A 1 139 ? 8.425 -7.509 -25.809 1.00 97.44 139 ALA A N 1
ATOM 1066 C CA . ALA A 1 139 ? 9.210 -7.731 -27.017 1.00 97.44 139 ALA A CA 1
ATOM 1067 C C . ALA A 1 139 ? 10.656 -8.197 -26.738 1.00 97.44 139 ALA A C 1
ATOM 1069 O O . ALA A 1 139 ? 11.429 -8.396 -27.672 1.00 97.44 139 ALA A O 1
ATOM 1070 N N . GLY A 1 140 ? 11.062 -8.347 -25.469 1.00 96.12 140 GLY A N 1
ATOM 1071 C CA . GLY A 1 140 ? 12.419 -8.770 -25.103 1.00 96.12 140 GLY A CA 1
ATOM 1072 C C . GLY A 1 140 ? 13.502 -7.713 -25.360 1.00 96.12 140 GLY A C 1
ATOM 1073 O O . GLY A 1 140 ? 14.690 -8.025 -25.314 1.00 96.12 140 GLY A O 1
ATOM 1074 N N . LEU A 1 141 ? 13.116 -6.455 -25.594 1.00 96.81 141 LEU A N 1
ATOM 1075 C CA . LEU A 1 141 ? 14.031 -5.340 -25.872 1.00 96.81 141 LEU A CA 1
ATOM 1076 C C . LEU A 1 141 ? 14.700 -4.795 -24.601 1.00 96.81 141 LEU A C 1
ATOM 1078 O O . LEU A 1 141 ? 15.672 -4.039 -24.659 1.00 96.81 141 LEU A O 1
ATOM 1082 N N . LYS A 1 142 ? 14.199 -5.177 -23.422 1.00 93.50 142 LYS A N 1
ATOM 1083 C CA . LYS A 1 142 ? 14.802 -4.832 -22.132 1.00 93.50 142 LYS A CA 1
ATOM 1084 C C . LYS A 1 142 ? 15.809 -5.888 -21.693 1.00 93.50 142 LYS A C 1
ATOM 1086 O O . LYS A 1 142 ? 15.570 -7.081 -21.782 1.00 93.50 142 LYS A O 1
ATOM 1091 N N . GLN A 1 143 ? 16.899 -5.443 -21.063 1.00 94.88 143 GLN A N 1
ATOM 1092 C CA . GLN A 1 143 ? 17.834 -6.361 -20.392 1.00 94.88 143 GLN A CA 1
ATOM 1093 C C . GLN A 1 143 ? 17.228 -7.046 -19.151 1.00 94.88 143 GLN A C 1
ATOM 1095 O O . GLN A 1 143 ? 17.805 -7.999 -18.625 1.00 94.88 143 GLN A O 1
ATOM 1100 N N . SER A 1 144 ? 16.127 -6.511 -18.620 1.00 96.19 144 SER A N 1
ATOM 1101 C CA . SER A 1 144 ? 15.405 -7.091 -17.488 1.00 96.19 144 SER A CA 1
ATOM 1102 C C . SER A 1 144 ? 14.669 -8.358 -17.909 1.00 96.19 144 SER A C 1
ATOM 1104 O O . SER A 1 144 ? 14.156 -8.439 -19.015 1.00 96.19 144 SER A O 1
ATOM 1106 N N . LYS A 1 145 ? 14.592 -9.330 -16.999 1.00 97.81 145 LYS A N 1
ATOM 1107 C CA . LYS A 1 145 ? 13.978 -10.645 -17.234 1.00 97.81 145 LYS A CA 1
ATOM 1108 C C . LYS A 1 145 ? 12.675 -10.848 -16.464 1.00 97.81 145 LYS A C 1
ATOM 1110 O O . LYS A 1 145 ? 11.925 -11.761 -16.783 1.00 97.81 145 LYS A O 1
ATOM 1115 N N . TYR A 1 146 ? 12.426 -10.009 -15.457 1.00 98.38 146 TYR A N 1
ATOM 1116 C CA . TYR A 1 146 ? 11.278 -10.117 -14.567 1.00 98.38 146 TYR A CA 1
ATOM 1117 C C . TYR A 1 146 ? 10.576 -8.770 -14.405 1.00 98.38 146 TYR A C 1
ATOM 1119 O O . TYR A 1 146 ? 11.250 -7.754 -14.200 1.00 98.38 146 TYR A O 1
ATOM 1127 N N . GLY A 1 147 ? 9.246 -8.782 -14.481 1.00 97.88 147 GLY A N 1
ATOM 1128 C CA . GLY A 1 147 ? 8.356 -7.648 -14.243 1.00 97.88 147 GLY A CA 1
ATOM 1129 C C . GLY A 1 147 ? 7.505 -7.856 -12.992 1.00 97.88 147 GLY A C 1
ATOM 1130 O O . GLY A 1 147 ? 6.935 -8.929 -12.787 1.00 97.88 147 GLY A O 1
ATOM 1131 N N . TYR A 1 148 ? 7.430 -6.826 -12.156 1.00 98.12 148 TYR A N 1
ATOM 1132 C CA . TYR A 1 148 ? 6.695 -6.824 -10.894 1.00 98.12 148 TYR A CA 1
ATOM 1133 C C . TYR A 1 148 ? 5.604 -5.757 -10.983 1.00 98.12 148 TYR A C 1
ATOM 1135 O O . TYR A 1 148 ? 5.962 -4.578 -11.045 1.00 98.12 148 TYR A O 1
ATOM 1143 N N . PRO A 1 149 ? 4.314 -6.133 -11.023 1.00 97.12 149 PRO A N 1
ATOM 1144 C CA . PRO A 1 149 ? 3.229 -5.160 -10.994 1.00 97.12 149 PRO A CA 1
ATOM 1145 C C . PRO A 1 149 ? 3.326 -4.321 -9.723 1.00 97.12 149 PRO A C 1
ATOM 1147 O O . PRO A 1 149 ? 3.500 -4.878 -8.639 1.00 97.12 149 PRO A O 1
ATOM 1150 N N . VAL A 1 150 ? 3.230 -3.002 -9.855 1.00 94.00 150 VAL A N 1
ATOM 1151 C CA . VAL A 1 150 ? 3.154 -2.079 -8.721 1.00 94.00 150 VAL A CA 1
ATOM 1152 C C . VAL A 1 150 ? 1.680 -1.808 -8.454 1.00 94.00 150 VAL A C 1
ATOM 1154 O O . VAL A 1 150 ? 1.028 -1.134 -9.247 1.00 94.00 150 VAL A O 1
ATOM 1157 N N . LEU A 1 151 ? 1.162 -2.377 -7.366 1.00 86.62 151 LEU A N 1
ATOM 1158 C CA . LEU A 1 151 ? -0.234 -2.222 -6.952 1.00 86.62 151 LEU A CA 1
ATOM 1159 C C . LEU A 1 151 ? -0.443 -0.904 -6.204 1.00 86.62 151 LEU A C 1
ATOM 1161 O O . LEU A 1 151 ? -1.402 -0.186 -6.457 1.00 86.62 151 LEU A O 1
ATOM 1165 N N . GLU A 1 152 ? 0.491 -0.578 -5.311 1.00 87.50 152 GLU A N 1
ATOM 1166 C CA . GLU A 1 152 ? 0.457 0.629 -4.488 1.00 87.50 152 GLU A CA 1
ATOM 1167 C C . GLU A 1 152 ? 1.857 1.225 -4.370 1.00 87.50 152 GLU A C 1
ATOM 1169 O O . GLU A 1 152 ? 2.861 0.512 -4.472 1.00 87.50 152 GLU A O 1
ATOM 1174 N N . LEU A 1 153 ? 1.926 2.526 -4.098 1.00 89.31 153 LEU A N 1
ATOM 1175 C CA . LEU A 1 153 ? 3.166 3.231 -3.807 1.00 89.31 153 LEU A CA 1
ATOM 1176 C C . LEU A 1 153 ? 2.960 4.149 -2.600 1.00 89.31 153 LEU A C 1
ATOM 1178 O O . LEU A 1 153 ? 2.168 5.085 -2.652 1.00 89.31 153 LEU A O 1
ATOM 1182 N N . HIS A 1 154 ? 3.709 3.899 -1.532 1.00 87.75 154 HIS A N 1
ATOM 1183 C CA . HIS A 1 154 ? 3.682 4.685 -0.302 1.00 87.75 154 HIS A CA 1
ATOM 1184 C C . HIS A 1 154 ? 4.921 5.570 -0.240 1.00 87.75 154 HIS A C 1
ATOM 1186 O O . HIS A 1 154 ? 6.029 5.046 -0.328 1.00 87.75 154 HIS A O 1
ATOM 1192 N N . GLU A 1 155 ? 4.766 6.884 -0.079 1.00 87.56 155 GLU A N 1
ATOM 1193 C CA . GLU A 1 155 ? 5.893 7.776 0.224 1.00 87.56 155 GLU A CA 1
ATOM 1194 C C . GLU A 1 155 ? 6.148 7.818 1.739 1.00 87.56 155 GLU A C 1
ATOM 1196 O O . GLU A 1 155 ? 5.227 7.963 2.544 1.00 87.56 155 GLU A O 1
ATOM 1201 N N . LEU A 1 156 ? 7.414 7.690 2.138 1.00 85.81 156 LEU A N 1
ATOM 1202 C CA . LEU A 1 156 ? 7.841 7.819 3.526 1.00 85.81 156 LEU A CA 1
ATOM 1203 C C . LEU A 1 156 ? 7.890 9.297 3.928 1.00 85.81 156 LEU A C 1
ATOM 1205 O O . LEU A 1 156 ? 8.621 10.079 3.323 1.00 85.81 156 LEU A O 1
ATOM 1209 N N . VAL A 1 157 ? 7.222 9.655 5.030 1.00 80.25 157 VAL A N 1
ATOM 1210 C CA . VAL A 1 157 ? 7.316 11.004 5.646 1.00 80.25 157 VAL A CA 1
ATOM 1211 C C . VAL A 1 157 ? 8.749 11.382 5.948 1.00 80.25 157 VAL A C 1
ATOM 1213 O O . VAL A 1 157 ? 9.166 12.521 5.763 1.00 80.25 157 VAL A O 1
ATOM 1216 N N . LYS A 1 158 ? 9.487 10.407 6.481 1.00 86.12 158 LYS A N 1
ATOM 1217 C CA . LYS A 1 158 ? 10.879 10.538 6.879 1.00 86.12 158 LYS A CA 1
ATOM 1218 C C . LYS A 1 158 ? 11.692 9.612 5.981 1.00 86.12 158 LYS A C 1
ATOM 1220 O O . LYS A 1 158 ? 11.863 8.438 6.324 1.00 86.12 158 LYS A O 1
ATOM 1225 N N . PRO A 1 159 ? 12.159 10.106 4.820 1.00 93.12 159 PRO A N 1
ATOM 1226 C CA . PRO A 1 159 ? 13.049 9.344 3.966 1.00 93.12 159 PRO A CA 1
ATOM 1227 C C . PRO A 1 159 ? 14.268 8.848 4.741 1.00 93.12 159 PRO A C 1
ATOM 1229 O O . PRO A 1 159 ? 14.845 9.573 5.551 1.00 93.12 159 PRO A O 1
ATOM 1232 N N . VAL A 1 160 ? 14.683 7.618 4.461 1.00 95.31 160 VAL A N 1
ATOM 1233 C CA . VAL A 1 160 ? 15.812 6.984 5.142 1.00 95.31 160 VAL A CA 1
ATOM 1234 C C . VAL A 1 160 ? 17.083 7.268 4.363 1.00 95.31 160 VAL A C 1
ATOM 1236 O O . VAL A 1 160 ? 17.326 6.668 3.314 1.00 95.31 160 VAL A O 1
ATOM 1239 N N . THR A 1 161 ? 17.899 8.196 4.848 1.00 94.56 161 THR A N 1
ATOM 1240 C CA . THR A 1 161 ? 19.134 8.581 4.149 1.00 94.56 161 THR A CA 1
ATOM 1241 C C . THR A 1 161 ? 20.180 7.471 4.186 1.00 94.56 161 THR A C 1
ATOM 1243 O O . THR A 1 161 ? 20.219 6.668 5.115 1.00 94.56 161 THR A O 1
ATOM 1246 N N . LEU A 1 162 ? 21.106 7.450 3.222 1.00 92.94 162 LEU A N 1
ATOM 1247 C CA . LEU A 1 162 ? 22.235 6.509 3.256 1.00 92.94 162 LEU A CA 1
ATOM 1248 C C . LEU A 1 162 ? 23.077 6.620 4.539 1.00 92.94 162 LEU A C 1
ATOM 1250 O O . LEU A 1 162 ? 23.635 5.622 4.993 1.00 92.94 162 LEU A O 1
ATOM 1254 N N . ALA A 1 163 ? 23.207 7.824 5.101 1.00 92.00 163 ALA A N 1
ATOM 1255 C CA . ALA A 1 163 ? 23.917 8.030 6.359 1.00 92.00 163 ALA A CA 1
ATOM 1256 C C . ALA A 1 163 ? 23.181 7.343 7.516 1.00 92.00 163 ALA A C 1
ATOM 1258 O O . ALA A 1 163 ? 23.802 6.589 8.261 1.00 92.00 163 ALA A O 1
ATOM 1259 N N . GLU A 1 164 ? 21.863 7.533 7.595 1.00 94.12 164 GLU A N 1
ATOM 1260 C CA . GLU A 1 164 ? 21.008 6.898 8.599 1.00 94.12 164 GLU A CA 1
ATOM 1261 C C . GLU A 1 164 ? 20.983 5.370 8.446 1.00 94.12 164 GLU A C 1
ATOM 1263 O O . GLU A 1 164 ? 21.153 4.651 9.427 1.00 94.12 164 GLU A O 1
ATOM 1268 N N . MET A 1 165 ? 20.885 4.866 7.209 1.00 94.19 165 MET A N 1
ATOM 1269 C CA . MET A 1 165 ? 20.987 3.436 6.900 1.00 94.19 165 MET A CA 1
ATOM 1270 C C . MET A 1 165 ? 22.246 2.806 7.502 1.00 94.19 165 MET A C 1
ATOM 1272 O O . MET A 1 165 ? 22.179 1.743 8.124 1.00 94.19 165 MET A O 1
ATOM 1276 N N . LYS A 1 166 ? 23.393 3.474 7.326 1.00 92.94 166 LYS A N 1
ATOM 1277 C CA . LYS A 1 166 ? 24.693 2.991 7.801 1.00 92.94 166 LYS A CA 1
ATOM 1278 C C . LYS A 1 166 ? 24.817 3.071 9.316 1.00 92.94 166 LYS A C 1
ATOM 1280 O O . LYS A 1 166 ? 25.334 2.130 9.908 1.00 92.94 166 LYS A O 1
ATOM 1285 N N . SER A 1 167 ? 24.401 4.185 9.917 1.00 94.00 167 SER A N 1
ATOM 1286 C CA . SER A 1 167 ? 24.611 4.428 11.344 1.00 94.00 167 SER A CA 1
ATOM 1287 C C . SER A 1 167 ? 23.631 3.667 12.231 1.00 94.00 167 SER A C 1
ATOM 1289 O O . SER A 1 167 ? 24.056 3.153 13.259 1.00 94.00 167 SER A O 1
ATOM 1291 N N . LYS A 1 168 ? 22.352 3.570 11.843 1.00 93.81 168 LYS A N 1
ATOM 1292 C CA . LYS A 1 168 ? 21.311 2.945 12.673 1.00 93.81 168 LYS A CA 1
ATOM 1293 C C . LYS A 1 168 ? 21.154 1.449 12.438 1.00 93.81 168 LYS A C 1
ATOM 1295 O O . LYS A 1 168 ? 20.990 0.708 13.395 1.00 93.81 168 LYS A O 1
ATOM 1300 N N . TRP A 1 169 ? 21.227 1.002 11.184 1.00 93.06 169 TRP A N 1
ATOM 1301 C CA . TRP A 1 169 ? 20.915 -0.391 10.827 1.00 93.06 169 TRP A CA 1
ATOM 1302 C C . TRP A 1 169 ? 22.074 -1.140 10.170 1.00 93.06 169 TRP A C 1
ATOM 1304 O O . TRP A 1 169 ? 21.893 -2.245 9.662 1.00 93.06 169 TRP A O 1
ATOM 1314 N N . GLY A 1 170 ? 23.265 -0.535 10.098 1.00 90.25 170 GLY A N 1
ATOM 1315 C CA . GLY A 1 170 ? 24.424 -1.150 9.443 1.00 90.25 170 GLY A CA 1
ATOM 1316 C C . GLY A 1 170 ? 24.200 -1.457 7.954 1.00 90.25 170 GLY A C 1
ATOM 1317 O O . GLY A 1 170 ? 24.882 -2.304 7.371 1.00 90.25 170 GLY A O 1
ATOM 1318 N N . MET A 1 171 ? 23.236 -0.791 7.309 1.00 89.88 171 MET A N 1
ATOM 1319 C CA . MET A 1 171 ? 22.854 -1.038 5.921 1.00 89.88 171 MET A CA 1
ATOM 1320 C C . MET A 1 171 ? 23.534 -0.045 4.972 1.00 89.88 171 MET A C 1
ATOM 1322 O O . MET A 1 171 ? 23.550 1.163 5.181 1.00 89.88 171 MET A O 1
ATOM 1326 N N . GLY A 1 172 ? 24.089 -0.558 3.875 1.00 89.94 172 GLY A N 1
ATOM 1327 C CA . GLY A 1 172 ? 24.568 0.256 2.757 1.00 89.94 172 GLY A CA 1
ATOM 1328 C C . GLY A 1 172 ? 23.531 0.377 1.641 1.00 89.94 172 GLY A C 1
ATOM 1329 O O . GLY A 1 172 ? 22.532 -0.345 1.630 1.00 89.94 172 GLY A O 1
ATOM 1330 N N . ALA A 1 173 ? 23.812 1.238 0.661 1.00 89.88 173 ALA A N 1
ATOM 1331 C CA . ALA A 1 173 ? 23.014 1.332 -0.558 1.00 89.88 173 ALA A CA 1
ATOM 1332 C C . ALA A 1 173 ? 22.949 -0.038 -1.271 1.00 89.88 173 ALA A C 1
ATOM 1334 O O . ALA A 1 173 ? 23.961 -0.750 -1.340 1.00 89.88 173 ALA A O 1
ATOM 1335 N N . PRO A 1 174 ? 21.785 -0.440 -1.805 1.00 90.56 174 PRO A N 1
ATOM 1336 C CA . PRO A 1 174 ? 21.639 -1.733 -2.459 1.00 90.56 174 PRO A CA 1
ATOM 1337 C C . PRO A 1 174 ? 22.346 -1.744 -3.825 1.00 90.56 174 PRO A C 1
ATOM 1339 O O . PRO A 1 174 ? 21.974 -1.009 -4.731 1.00 90.56 174 PRO A O 1
ATOM 1342 N N . MET A 1 175 ? 23.321 -2.640 -4.013 1.00 81.25 175 MET A N 1
ATOM 1343 C CA . MET A 1 175 ? 23.935 -2.909 -5.333 1.00 81.25 175 MET A CA 1
ATOM 1344 C C . MET A 1 175 ? 23.089 -3.854 -6.214 1.00 81.25 175 MET A C 1
ATOM 1346 O O . MET A 1 175 ? 23.429 -4.128 -7.360 1.00 81.25 175 MET A O 1
ATOM 1350 N N . GLY A 1 176 ? 21.987 -4.375 -5.675 1.00 87.75 176 GLY A N 1
ATOM 1351 C CA . GLY A 1 176 ? 21.088 -5.325 -6.320 1.00 87.75 176 GLY A CA 1
ATOM 1352 C C . GLY A 1 176 ? 19.754 -5.330 -5.588 1.00 87.75 176 GLY A C 1
ATOM 1353 O O . GLY A 1 176 ? 18.989 -4.375 -5.707 1.00 87.75 176 GLY A O 1
ATOM 1354 N N . TRP A 1 177 ? 19.496 -6.382 -4.820 1.00 94.25 177 TRP A N 1
ATOM 1355 C CA . TRP A 1 177 ? 18.442 -6.413 -3.810 1.00 94.25 177 TRP A CA 1
ATOM 1356 C C . TRP A 1 177 ? 18.976 -7.044 -2.522 1.00 94.25 177 TRP A C 1
ATOM 1358 O O . TRP A 1 177 ? 19.973 -7.771 -2.543 1.00 94.25 177 TRP A O 1
ATOM 1368 N N . ARG A 1 178 ? 18.335 -6.745 -1.397 1.00 95.31 178 ARG A N 1
ATOM 1369 C CA . ARG A 1 178 ? 18.526 -7.440 -0.116 1.00 95.31 178 ARG A CA 1
ATOM 1370 C C . ARG A 1 178 ? 17.241 -7.367 0.689 1.00 95.31 178 ARG A C 1
ATOM 1372 O O . ARG A 1 178 ? 16.486 -6.422 0.500 1.00 95.31 178 ARG A O 1
ATOM 1379 N N . TYR A 1 179 ? 17.017 -8.313 1.591 1.00 96.88 179 TYR A N 1
ATOM 1380 C CA . TYR A 1 179 ? 15.928 -8.182 2.555 1.00 96.88 179 TYR A CA 1
ATOM 1381 C C . TYR A 1 179 ? 16.147 -6.970 3.464 1.00 96.88 179 TYR A C 1
ATOM 1383 O O . TYR A 1 179 ? 17.293 -6.624 3.785 1.00 96.88 179 TYR A O 1
ATOM 1391 N N . VAL A 1 180 ? 15.047 -6.326 3.834 1.00 95.75 180 VAL A N 1
ATOM 1392 C CA . VAL A 1 180 ? 15.013 -5.269 4.850 1.00 95.75 180 VAL A CA 1
ATOM 1393 C C . VAL A 1 180 ? 15.272 -5.913 6.221 1.00 95.75 180 VAL A C 1
ATOM 1395 O O . VAL A 1 180 ? 14.853 -7.048 6.463 1.00 95.75 180 VAL A O 1
ATOM 1398 N N . SER A 1 181 ? 16.026 -5.244 7.097 1.00 94.56 181 SER A N 1
ATOM 1399 C CA . SER A 1 181 ? 16.194 -5.711 8.480 1.00 94.56 181 SER A CA 1
ATOM 1400 C C . SER A 1 181 ? 14.905 -5.496 9.274 1.00 94.56 181 SER A C 1
ATOM 1402 O O . SER A 1 181 ? 14.176 -4.543 9.009 1.00 94.56 181 SER A O 1
ATOM 1404 N N . ALA A 1 182 ? 14.639 -6.350 10.260 1.00 91.75 182 ALA A N 1
ATOM 1405 C CA . ALA A 1 182 ? 13.500 -6.229 11.166 1.00 91.75 182 ALA A CA 1
ATOM 1406 C C . ALA A 1 182 ? 13.458 -4.853 11.842 1.00 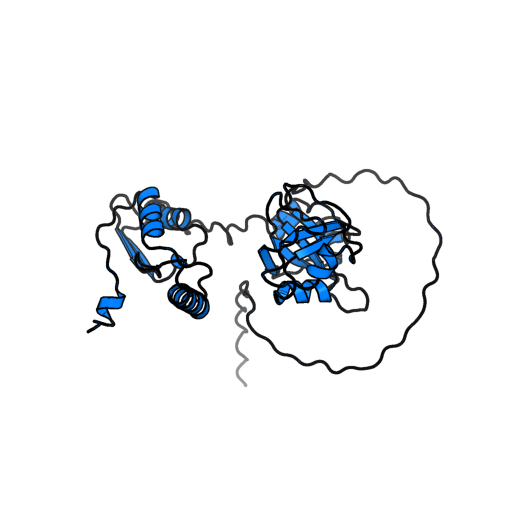91.75 182 ALA A C 1
ATOM 1408 O O . ALA A 1 182 ? 12.402 -4.241 11.892 1.00 91.75 182 ALA A O 1
ATOM 1409 N N . ASP A 1 183 ? 14.612 -4.313 12.236 1.00 92.31 183 ASP A N 1
ATOM 1410 C CA . ASP A 1 183 ? 14.701 -2.995 12.871 1.00 92.31 183 ASP A CA 1
ATOM 1411 C C . ASP A 1 183 ? 14.362 -1.831 11.928 1.00 92.31 183 ASP A C 1
ATOM 1413 O O . ASP A 1 183 ? 13.711 -0.873 12.336 1.00 92.31 183 ASP A O 1
ATOM 1417 N N . LEU A 1 184 ? 14.816 -1.878 10.666 1.00 93.75 184 LEU A N 1
ATOM 1418 C CA . LEU A 1 184 ? 14.470 -0.843 9.681 1.00 93.75 184 LEU A CA 1
ATOM 1419 C C . LEU A 1 184 ? 12.998 -0.953 9.304 1.00 93.75 184 LEU A C 1
ATOM 1421 O O . LEU A 1 184 ? 12.327 0.063 9.139 1.00 93.75 184 LEU A O 1
ATOM 1425 N N . TRP A 1 185 ? 12.516 -2.186 9.158 1.00 93.62 185 TRP A N 1
ATOM 1426 C CA . TRP A 1 185 ? 11.109 -2.448 8.935 1.00 93.62 185 TRP A CA 1
ATOM 1427 C C . TRP A 1 185 ? 10.298 -1.850 10.084 1.00 93.62 185 TRP A C 1
ATOM 1429 O O . TRP A 1 185 ? 9.536 -0.932 9.824 1.00 93.62 185 TRP A O 1
ATOM 1439 N N . GLY A 1 186 ? 10.561 -2.242 11.332 1.00 90.50 186 GLY A N 1
ATOM 1440 C CA . GLY A 1 186 ? 9.915 -1.736 12.546 1.00 90.50 186 GLY A CA 1
ATOM 1441 C C . GLY A 1 186 ? 9.885 -0.211 12.664 1.00 90.50 186 GLY A C 1
ATOM 1442 O O . GLY A 1 186 ? 8.826 0.349 12.892 1.00 90.50 186 GLY A O 1
ATOM 1443 N N . ASP A 1 187 ? 11.007 0.481 12.436 1.00 88.94 187 ASP A N 1
ATOM 1444 C CA . ASP A 1 187 ? 11.087 1.951 12.596 1.00 88.94 187 ASP A CA 1
ATOM 1445 C C . ASP A 1 187 ? 10.392 2.760 11.479 1.00 88.94 187 ASP A C 1
ATOM 1447 O O . ASP A 1 187 ? 10.207 3.975 11.594 1.00 88.94 187 ASP A O 1
ATOM 1451 N N . ARG A 1 188 ? 10.100 2.153 10.323 1.00 89.12 188 ARG A N 1
ATOM 1452 C CA . ARG A 1 188 ? 9.609 2.900 9.143 1.00 89.12 188 ARG A CA 1
ATOM 1453 C C . ARG A 1 188 ? 8.320 2.374 8.540 1.00 89.12 188 ARG A C 1
ATOM 1455 O O . ARG A 1 188 ? 7.732 3.069 7.713 1.00 89.12 188 ARG A O 1
ATOM 1462 N N . TRP A 1 189 ? 7.927 1.161 8.889 1.00 86.12 189 TRP A N 1
ATOM 1463 C CA . TRP A 1 189 ? 6.808 0.471 8.263 1.00 86.12 189 TRP A CA 1
ATOM 1464 C C . TRP A 1 189 ? 6.106 -0.529 9.164 1.00 86.12 189 TRP A C 1
ATOM 1466 O O . TRP A 1 189 ? 4.905 -0.741 9.004 1.00 86.12 189 TRP A O 1
ATOM 1476 N N . GLY A 1 190 ? 6.864 -1.196 10.034 1.00 71.94 190 GLY A N 1
ATOM 1477 C CA . GLY A 1 190 ? 6.329 -2.114 11.013 1.00 71.94 190 GLY A CA 1
ATOM 1478 C C . GLY A 1 190 ? 5.242 -1.423 11.786 1.00 71.94 190 GLY A C 1
ATOM 1479 O O . GLY A 1 190 ? 5.245 -0.199 11.837 1.00 71.94 190 GLY A O 1
ATOM 1480 N N . GLU A 1 191 ? 4.287 -2.224 12.241 1.00 56.41 191 GLU A N 1
ATOM 1481 C CA . GLU A 1 191 ? 3.012 -1.781 12.786 1.00 56.41 191 GLU A CA 1
ATOM 1482 C C . GLU A 1 191 ? 3.228 -0.619 13.757 1.00 56.41 191 GLU A C 1
ATOM 1484 O O . GLU A 1 191 ? 3.421 -0.791 14.955 1.00 56.41 191 GLU A O 1
ATOM 1489 N N . ASP A 1 192 ? 3.185 0.600 13.219 1.00 46.47 192 ASP A N 1
ATOM 1490 C CA . ASP A 1 192 ? 2.677 1.717 13.957 1.00 46.47 192 ASP A CA 1
ATOM 1491 C C . ASP A 1 192 ? 1.275 1.221 14.292 1.00 46.47 192 ASP A C 1
ATOM 1493 O O . ASP A 1 192 ? 0.410 1.126 13.407 1.00 46.47 192 ASP A O 1
ATOM 1497 N N . ASP A 1 193 ? 1.031 0.969 15.576 1.00 45.56 193 ASP A N 1
ATOM 1498 C CA . ASP A 1 193 ? -0.310 0.958 16.163 1.00 45.56 193 ASP A CA 1
ATOM 1499 C C . ASP A 1 193 ? -1.132 2.174 15.673 1.00 45.56 193 ASP A C 1
ATOM 1501 O O . ASP A 1 193 ? -2.333 2.242 15.867 1.00 45.56 193 ASP A O 1
ATOM 1505 N N . GLU A 1 194 ? -0.521 3.159 15.004 1.00 47.56 194 GLU A N 1
ATOM 1506 C CA . GLU A 1 194 ? -1.159 4.292 14.352 1.00 47.56 194 GLU A CA 1
ATOM 1507 C C . GLU A 1 194 ? -1.739 4.062 12.942 1.00 47.56 194 GLU A C 1
ATOM 1509 O O . GLU A 1 194 ? -2.642 4.820 12.579 1.00 47.56 194 GLU A O 1
ATOM 1514 N N . ARG A 1 195 ? -1.284 3.085 12.134 1.00 49.84 195 ARG A N 1
ATOM 1515 C CA . ARG A 1 195 ? -1.697 2.973 10.707 1.00 49.84 195 ARG A CA 1
ATOM 1516 C C . ARG A 1 195 ? -2.632 1.806 10.381 1.00 49.84 195 ARG A C 1
ATOM 1518 O O . ARG A 1 195 ? -3.397 1.923 9.428 1.00 49.84 195 ARG A O 1
ATOM 1525 N N . ALA A 1 196 ? -2.593 0.718 11.146 1.00 44.53 196 ALA A N 1
ATOM 1526 C CA . ALA A 1 196 ? -3.477 -0.437 10.939 1.00 44.53 196 ALA A CA 1
ATOM 1527 C C . ALA A 1 196 ? -4.491 -0.608 12.082 1.00 44.53 196 ALA A C 1
ATOM 1529 O O . ALA A 1 196 ? -5.665 -0.875 11.831 1.00 44.53 196 ALA A O 1
ATOM 1530 N N . ASP A 1 197 ? -4.088 -0.345 13.326 1.00 49.91 197 ASP A N 1
ATOM 1531 C CA . ASP A 1 197 ? -4.875 -0.716 14.497 1.00 49.91 197 ASP A CA 1
ATOM 1532 C C . ASP A 1 197 ? -4.674 0.221 15.690 1.00 49.91 197 ASP A C 1
ATOM 1534 O O . ASP A 1 197 ? -4.336 -0.226 16.784 1.00 49.91 197 ASP A O 1
ATOM 1538 N N . LYS A 1 198 ? -5.054 1.507 15.576 1.00 50.25 198 LYS A N 1
ATOM 1539 C CA . LYS A 1 198 ? -5.509 2.170 16.808 1.00 50.25 198 LYS A CA 1
ATOM 1540 C C . LYS A 1 198 ? -6.799 1.465 17.182 1.00 50.25 198 LYS A C 1
ATOM 1542 O O . LYS A 1 198 ? -7.877 1.810 16.690 1.00 50.25 198 LYS A O 1
ATOM 1547 N N . LYS A 1 199 ? -6.691 0.447 18.047 1.00 63.94 199 LYS A N 1
ATOM 1548 C CA . LYS A 1 199 ? -7.763 0.097 18.974 1.00 63.94 199 LYS A CA 1
ATOM 1549 C C . LYS A 1 199 ? -8.276 1.444 19.468 1.00 63.94 199 LYS A C 1
ATOM 1551 O O . LYS A 1 199 ? -7.480 2.259 19.940 1.00 63.94 199 LYS A O 1
ATOM 1556 N N . LEU A 1 200 ? -9.562 1.728 19.241 1.00 75.12 200 LEU A N 1
ATOM 1557 C CA . LEU A 1 200 ? -10.152 2.963 19.754 1.00 75.12 200 LEU A CA 1
ATOM 1558 C C . LEU A 1 200 ? -9.696 3.105 21.218 1.00 75.12 200 LEU A C 1
ATOM 1560 O O . LEU A 1 200 ? -9.750 2.085 21.911 1.00 75.12 200 LEU A O 1
ATOM 1564 N N . PRO A 1 201 ? -9.197 4.275 21.665 1.00 85.75 201 PRO A N 1
ATOM 1565 C CA . PRO A 1 201 ? -8.519 4.449 22.956 1.00 85.75 201 PRO A CA 1
ATOM 1566 C C . PRO A 1 201 ? -9.522 4.457 24.120 1.00 85.75 201 PRO A C 1
ATOM 1568 O O . PRO A 1 201 ? -9.552 5.354 24.954 1.00 85.75 201 PRO A O 1
ATOM 1571 N N . PHE A 1 202 ? -10.392 3.461 24.112 1.00 89.38 202 PHE A N 1
ATOM 1572 C CA . PHE A 1 202 ? -11.516 3.234 24.985 1.00 89.38 202 PHE A CA 1
ATOM 1573 C C . PHE A 1 202 ? -11.509 1.755 25.326 1.00 89.38 202 PHE A C 1
ATOM 1575 O O . PHE A 1 202 ? -11.246 0.908 24.457 1.00 89.38 202 PHE A O 1
ATOM 1582 N N . ASP A 1 203 ? -11.830 1.457 26.572 1.00 92.88 203 ASP A N 1
ATOM 1583 C CA . ASP A 1 203 ? -11.967 0.091 27.039 1.00 92.88 203 ASP A CA 1
ATOM 1584 C C . ASP A 1 203 ? -13.152 -0.600 26.358 1.00 92.88 203 ASP A C 1
ATOM 1586 O O . ASP A 1 203 ? -13.988 0.015 25.682 1.00 92.88 203 ASP A O 1
ATOM 1590 N N . ASP A 1 204 ? -13.188 -1.918 26.471 1.00 95.56 204 ASP A N 1
ATOM 1591 C CA . ASP A 1 204 ? -14.305 -2.706 25.970 1.00 95.56 204 ASP A CA 1
ATOM 1592 C C . ASP A 1 204 ? -15.573 -2.338 26.770 1.00 95.56 204 ASP A C 1
ATOM 1594 O O . ASP A 1 204 ? -15.485 -2.005 27.952 1.00 95.56 204 ASP A O 1
ATOM 1598 N N . ALA A 1 205 ? -16.749 -2.375 26.139 1.00 96.94 205 ALA A N 1
ATOM 1599 C CA . ALA A 1 205 ? -18.030 -2.071 26.789 1.00 96.94 205 ALA A CA 1
ATOM 1600 C C . ALA A 1 205 ? -18.086 -0.709 27.523 1.00 96.94 205 ALA A C 1
ATOM 1602 O O . ALA A 1 205 ? -18.646 -0.587 28.614 1.00 96.94 205 ALA A O 1
ATOM 1603 N N . THR A 1 206 ? -17.525 0.337 26.914 1.00 97.75 206 THR A N 1
ATOM 1604 C CA . THR A 1 206 ? -17.472 1.683 27.508 1.00 97.75 206 THR A CA 1
ATOM 1605 C C . THR A 1 206 ? -18.739 2.499 27.242 1.00 97.75 206 THR A C 1
ATOM 1607 O O . THR A 1 206 ? -19.233 3.185 28.139 1.00 97.75 206 THR A O 1
ATOM 1610 N N . PHE A 1 207 ? -19.282 2.443 26.024 1.00 97.69 207 PHE A N 1
ATOM 1611 C CA . PHE A 1 207 ? -20.340 3.351 25.575 1.00 97.69 207 PHE A CA 1
ATOM 1612 C C . PHE A 1 207 ? -21.693 2.660 25.449 1.00 97.69 207 PHE A C 1
ATOM 1614 O O . PHE A 1 207 ? -21.793 1.513 25.020 1.00 97.69 207 PHE A O 1
ATOM 1621 N N . ASP A 1 208 ? -22.751 3.396 25.774 1.00 97.38 208 ASP A N 1
ATOM 1622 C CA . ASP A 1 208 ? -24.135 2.980 25.530 1.00 97.38 208 ASP A CA 1
ATOM 1623 C C . ASP A 1 208 ? -24.544 3.196 24.063 1.00 97.38 208 ASP A C 1
ATOM 1625 O O . ASP A 1 208 ? -25.425 2.504 23.555 1.00 97.38 208 ASP A O 1
ATOM 1629 N N . ALA A 1 209 ? -23.892 4.136 23.366 1.00 96.88 209 ALA A N 1
ATOM 1630 C CA . ALA A 1 209 ? -24.109 4.361 21.945 1.00 96.88 209 ALA A CA 1
ATOM 1631 C C . ALA A 1 209 ? -22.859 4.860 21.201 1.00 96.88 209 ALA A C 1
ATOM 1633 O O . ALA A 1 209 ? -22.036 5.578 21.770 1.00 96.88 209 ALA A O 1
ATOM 1634 N N . VAL A 1 210 ? -22.750 4.526 19.909 1.00 96.19 210 VAL A N 1
ATOM 1635 C CA . VAL A 1 210 ? -21.702 5.014 18.994 1.00 96.19 210 VAL A CA 1
ATOM 1636 C C . VAL A 1 210 ? -22.327 5.551 17.709 1.00 96.19 210 VAL A C 1
ATOM 1638 O O . VAL A 1 210 ? -23.042 4.837 17.008 1.00 96.19 210 VAL A O 1
ATOM 1641 N N . TYR A 1 211 ? -22.013 6.798 17.367 1.00 95.06 211 TYR A N 1
ATOM 1642 C CA . TYR A 1 211 ? -22.437 7.427 16.119 1.00 95.06 211 TYR A CA 1
ATOM 1643 C C . TYR A 1 211 ? -21.284 7.495 15.119 1.00 95.06 211 TYR A C 1
ATOM 1645 O O . TYR A 1 211 ? -20.168 7.879 15.475 1.00 95.06 211 TYR A O 1
ATOM 1653 N N . VAL A 1 212 ? -21.568 7.143 13.868 1.00 92.06 212 VAL A N 1
ATOM 1654 C CA . VAL A 1 212 ? -20.603 7.113 12.776 1.00 92.06 212 VAL A CA 1
ATOM 1655 C C . VAL A 1 212 ? -21.200 7.776 11.544 1.00 92.06 212 VAL A C 1
ATOM 1657 O O . VAL A 1 212 ? -22.264 7.384 11.071 1.00 92.06 212 VAL A O 1
ATOM 1660 N N . PHE A 1 213 ? -20.495 8.772 11.017 1.00 91.56 213 PHE A N 1
ATOM 1661 C CA . PHE A 1 213 ? -20.950 9.560 9.881 1.00 91.56 213 PHE A CA 1
ATOM 1662 C C . PHE A 1 213 ? -19.858 9.639 8.823 1.00 91.56 213 PHE A C 1
ATOM 1664 O O . PHE A 1 213 ? -18.804 10.222 9.072 1.00 91.56 213 PHE A O 1
ATOM 1671 N N . GLU A 1 214 ? -20.131 9.034 7.671 1.00 89.50 214 GLU A N 1
ATOM 1672 C CA . GLU A 1 214 ? -19.314 9.044 6.458 1.00 89.50 214 GLU A CA 1
ATOM 1673 C C . GLU A 1 214 ? -17.830 8.782 6.740 1.00 89.50 214 GLU A C 1
ATOM 1675 O O . GLU A 1 214 ? -16.957 9.576 6.396 1.00 89.50 214 GLU A O 1
ATOM 1680 N N . ALA A 1 215 ? -17.544 7.673 7.423 1.00 86.25 215 ALA A N 1
ATOM 1681 C CA . ALA A 1 215 ? -16.200 7.362 7.902 1.00 86.25 215 ALA A CA 1
ATOM 1682 C C . ALA A 1 215 ? -15.768 5.924 7.605 1.00 86.25 215 ALA A C 1
ATOM 1684 O O . ALA A 1 215 ? -14.613 5.698 7.241 1.00 86.25 215 ALA A O 1
ATOM 1685 N N . LEU A 1 216 ? -16.653 4.933 7.740 1.00 88.06 216 LEU A N 1
ATOM 1686 C CA . LEU A 1 216 ? -16.243 3.530 7.601 1.00 88.06 216 LEU A CA 1
ATOM 1687 C C . LEU A 1 216 ? -16.298 3.057 6.152 1.00 88.06 216 LEU A C 1
ATOM 1689 O O . LEU A 1 216 ? -15.686 2.042 5.826 1.00 88.06 216 LEU A O 1
ATOM 1693 N N . CYS A 1 217 ? -16.908 3.828 5.247 1.00 84.38 217 CYS A N 1
ATOM 1694 C CA . CYS A 1 217 ? -16.774 3.610 3.806 1.00 84.38 217 CYS A CA 1
ATOM 1695 C C . CYS A 1 217 ? -15.316 3.710 3.306 1.00 84.38 217 CYS A C 1
ATOM 1697 O O . CYS A 1 217 ? -14.990 3.093 2.291 1.00 84.38 217 CYS A O 1
ATOM 1699 N N . TYR A 1 218 ? -14.429 4.400 4.036 1.00 82.81 218 TYR A N 1
ATOM 1700 C CA . TYR A 1 218 ? -12.991 4.472 3.740 1.00 82.81 218 TYR A CA 1
ATOM 1701 C C . TYR A 1 218 ? -12.179 3.307 4.320 1.00 82.81 218 TYR A C 1
ATOM 1703 O O . TYR A 1 218 ? -11.005 3.156 3.978 1.00 82.81 218 TYR A O 1
ATOM 1711 N N . ALA A 1 219 ? -12.762 2.499 5.211 1.00 83.44 219 ALA A N 1
ATOM 1712 C CA . ALA A 1 219 ? -12.043 1.408 5.854 1.00 83.44 219 ALA A CA 1
ATOM 1713 C C . ALA A 1 219 ? -11.702 0.308 4.826 1.00 83.44 219 ALA A C 1
ATOM 1715 O O . ALA A 1 219 ? -12.611 -0.195 4.157 1.00 83.44 219 ALA A O 1
ATOM 1716 N N . PRO A 1 220 ? -10.422 -0.105 4.709 1.00 76.94 220 PRO A N 1
ATOM 1717 C CA . PRO A 1 220 ? -10.030 -1.204 3.823 1.00 76.94 220 PRO A CA 1
ATOM 1718 C C . PRO A 1 220 ? -10.696 -2.530 4.209 1.00 76.94 220 PRO A C 1
ATOM 1720 O O . PRO A 1 220 ? -11.128 -3.282 3.337 1.00 76.94 220 PRO A O 1
ATOM 1723 N N . ASP A 1 221 ? -10.808 -2.775 5.518 1.00 82.19 221 ASP A N 1
ATOM 1724 C CA . ASP A 1 221 ? -11.546 -3.885 6.115 1.00 82.19 221 ASP A CA 1
ATOM 1725 C C . ASP A 1 221 ? -12.667 -3.330 7.004 1.00 82.19 221 ASP A C 1
ATOM 1727 O O . ASP A 1 221 ? -12.436 -2.788 8.090 1.00 82.19 221 ASP A O 1
ATOM 1731 N N . ARG A 1 222 ? -13.903 -3.435 6.511 1.00 85.62 222 ARG A N 1
ATOM 1732 C CA . ARG A 1 222 ? -15.086 -2.910 7.202 1.00 85.62 222 ARG A CA 1
ATOM 1733 C C . ARG A 1 222 ? -15.544 -3.809 8.338 1.00 85.62 222 ARG A C 1
ATOM 1735 O O . ARG A 1 222 ? -16.010 -3.273 9.333 1.00 85.62 222 ARG A O 1
ATOM 1742 N N . ALA A 1 223 ? -15.384 -5.128 8.226 1.00 86.94 223 ALA A N 1
ATOM 1743 C CA . ALA A 1 223 ? -15.729 -6.041 9.313 1.00 86.94 223 ALA A CA 1
ATOM 1744 C C . ALA A 1 223 ? -14.817 -5.779 10.520 1.00 86.94 223 ALA A C 1
ATOM 1746 O O . ALA A 1 223 ? -15.302 -5.598 11.635 1.00 86.94 223 ALA A O 1
ATOM 1747 N N . ALA A 1 224 ? -13.512 -5.598 10.286 1.00 86.50 224 ALA A N 1
ATOM 1748 C CA . ALA A 1 224 ? -12.583 -5.181 11.335 1.00 86.50 224 ALA A CA 1
ATOM 1749 C C . ALA A 1 224 ? -12.954 -3.810 11.936 1.00 86.50 224 ALA A C 1
ATOM 1751 O O . ALA A 1 224 ? -12.892 -3.620 13.153 1.00 86.50 224 ALA A O 1
ATOM 1752 N N . ALA A 1 225 ? -13.373 -2.848 11.106 1.00 88.81 225 ALA A N 1
ATOM 1753 C CA . ALA A 1 225 ? -13.799 -1.532 11.578 1.00 88.81 225 ALA A CA 1
ATOM 1754 C C . ALA A 1 225 ? -15.090 -1.587 12.417 1.00 88.81 225 ALA A C 1
ATOM 1756 O O . ALA A 1 225 ? -15.146 -0.986 13.493 1.00 88.81 225 ALA A O 1
ATOM 1757 N N . TYR A 1 226 ? -16.097 -2.347 11.980 1.00 93.06 226 TYR A N 1
ATOM 1758 C CA . TYR A 1 226 ? -17.315 -2.596 12.751 1.00 93.06 226 TYR A CA 1
ATOM 1759 C C . TYR A 1 226 ? -17.004 -3.338 14.050 1.00 93.06 226 TYR A C 1
ATOM 1761 O O . TYR A 1 226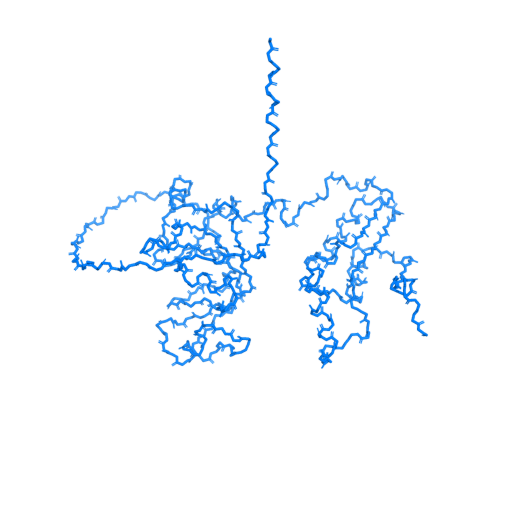 ? -17.526 -2.955 15.093 1.00 93.06 226 TYR A O 1
ATOM 1769 N N . GLY A 1 227 ? -16.082 -4.304 14.041 1.00 92.88 227 GLY A N 1
ATOM 1770 C CA . GLY A 1 227 ? -15.611 -4.993 15.245 1.00 92.88 227 GLY A CA 1
ATOM 1771 C C . GLY A 1 227 ? -15.039 -4.045 16.299 1.00 92.88 227 GLY A C 1
ATOM 1772 O O . GLY A 1 227 ? -15.279 -4.219 17.495 1.00 92.88 227 GLY A O 1
ATOM 1773 N N . LYS A 1 228 ? -14.350 -2.976 15.880 1.00 91.69 228 LYS A N 1
ATOM 1774 C CA . LYS A 1 228 ? -13.861 -1.936 16.802 1.00 91.69 228 LYS A CA 1
ATOM 1775 C C . LYS A 1 228 ? -15.007 -1.141 17.434 1.00 91.69 228 LYS A C 1
ATOM 1777 O O . LYS A 1 228 ? -14.909 -0.821 18.618 1.00 91.69 228 LYS A O 1
ATOM 1782 N N . VAL A 1 229 ? -16.069 -0.847 16.677 1.00 94.38 229 VAL A N 1
ATOM 1783 C CA . VAL A 1 229 ? -17.292 -0.195 17.186 1.00 94.38 229 VAL A CA 1
ATOM 1784 C C . VAL A 1 229 ? -18.039 -1.124 18.144 1.00 94.38 229 VAL A C 1
ATOM 1786 O O . VAL A 1 229 ? -18.377 -0.715 19.251 1.00 94.38 229 VAL A O 1
ATOM 1789 N N . TRP A 1 230 ? -18.228 -2.383 17.751 1.00 95.06 230 TRP A N 1
ATOM 1790 C CA . TRP A 1 230 ? -18.864 -3.420 18.561 1.00 95.06 230 TRP A CA 1
ATOM 1791 C C . TRP A 1 230 ? -18.182 -3.579 19.919 1.00 95.06 230 TRP A C 1
ATOM 1793 O O . TRP A 1 230 ? -18.832 -3.521 20.956 1.00 95.06 230 TRP A O 1
ATOM 1803 N N . ARG A 1 231 ? -16.850 -3.689 19.923 1.00 95.12 231 ARG A N 1
ATOM 1804 C CA . ARG A 1 231 ? -16.048 -3.858 21.140 1.00 95.12 231 ARG A CA 1
ATOM 1805 C C . ARG A 1 231 ? -16.286 -2.760 22.179 1.00 95.12 231 ARG A C 1
ATOM 1807 O O . ARG A 1 231 ? -16.306 -3.052 23.371 1.00 95.12 231 ARG A O 1
ATOM 1814 N N . VAL A 1 232 ? -16.395 -1.498 21.759 1.00 96.00 232 VAL A N 1
ATOM 1815 C CA . VAL A 1 232 ? -16.541 -0.371 22.699 1.00 96.00 232 VAL A CA 1
ATOM 1816 C C . VAL A 1 232 ? -17.981 -0.160 23.159 1.00 96.00 232 VAL A C 1
ATOM 1818 O O . VAL A 1 232 ? -18.195 0.599 24.104 1.00 96.00 232 VAL A O 1
ATOM 1821 N N . LEU A 1 233 ? -18.957 -0.812 22.524 1.00 97.00 233 LEU A N 1
ATOM 1822 C CA . LEU A 1 233 ? -20.348 -0.793 22.958 1.00 97.00 233 LEU A CA 1
ATOM 1823 C C . LEU A 1 233 ? -20.562 -1.763 24.118 1.00 97.00 233 LEU A C 1
ATOM 1825 O O . LEU A 1 233 ? -20.061 -2.887 24.129 1.00 97.00 233 LEU A O 1
ATOM 1829 N N . LYS A 1 234 ? -21.336 -1.327 25.110 1.00 97.88 234 LYS A N 1
ATOM 1830 C CA . LYS A 1 234 ? -21.876 -2.220 26.141 1.00 97.88 234 LYS A CA 1
ATOM 1831 C C . LYS A 1 234 ? -22.819 -3.249 25.503 1.00 97.88 234 LYS A C 1
ATOM 1833 O O . LYS A 1 234 ? -23.412 -2.956 24.463 1.00 97.88 234 LYS A O 1
ATOM 1838 N N . PRO A 1 235 ? -23.042 -4.416 26.134 1.00 95.75 235 PRO A N 1
ATOM 1839 C CA . PRO A 1 235 ? -24.116 -5.318 25.723 1.00 95.75 235 PRO A CA 1
ATOM 1840 C C . PRO A 1 235 ? -25.461 -4.577 25.642 1.00 95.75 235 PRO A C 1
ATOM 1842 O O . PRO A 1 235 ? -25.875 -3.940 26.609 1.00 95.75 235 PRO A O 1
ATOM 1845 N N . GLY A 1 236 ? -26.122 -4.637 24.482 1.00 94.19 236 GLY A N 1
ATOM 1846 C CA . GLY A 1 236 ? -27.364 -3.899 24.205 1.00 94.19 236 GLY A CA 1
ATOM 1847 C C . GLY A 1 236 ? -27.181 -2.429 23.795 1.00 94.19 236 GLY A C 1
ATOM 1848 O O . GLY A 1 236 ? -28.173 -1.742 23.562 1.00 94.19 236 GLY A O 1
ATOM 1849 N N . GLY A 1 237 ? -25.942 -1.941 23.696 1.00 96.69 237 GLY A N 1
ATOM 1850 C CA . GLY A 1 237 ? -25.636 -0.605 23.194 1.00 96.69 237 GLY A CA 1
ATOM 1851 C C . GLY A 1 237 ? -25.955 -0.452 21.705 1.00 96.69 237 GLY A C 1
ATOM 1852 O O . GLY A 1 237 ? -25.941 -1.419 20.943 1.00 96.69 237 GLY A O 1
ATOM 1853 N N . LEU A 1 238 ? -26.239 0.780 21.283 1.00 96.75 238 LEU A N 1
ATOM 1854 C CA . LEU A 1 238 ? -26.711 1.074 19.927 1.00 96.75 238 LEU A CA 1
ATOM 1855 C C . LEU A 1 238 ? -25.639 1.747 19.073 1.00 96.75 238 LEU A C 1
ATOM 1857 O O . LEU A 1 238 ? -24.917 2.627 19.534 1.00 96.75 238 LEU A O 1
ATOM 1861 N N . SER A 1 239 ? -25.582 1.408 17.787 1.00 96.06 239 SER A N 1
ATOM 1862 C CA . SER A 1 239 ? -24.817 2.194 16.822 1.00 96.06 239 SER A CA 1
ATOM 1863 C C . SER A 1 239 ? -25.723 2.816 15.773 1.00 96.06 239 SER A C 1
ATOM 1865 O O . SER A 1 239 ? -26.625 2.162 15.258 1.00 96.06 239 SER A O 1
ATOM 1867 N N . ALA A 1 240 ? -25.464 4.082 15.451 1.00 95.06 240 ALA A N 1
ATOM 1868 C CA . ALA A 1 240 ? -26.043 4.760 14.303 1.00 95.06 240 ALA A CA 1
ATOM 1869 C C . ALA A 1 240 ? -24.928 5.043 13.293 1.00 95.06 240 ALA A C 1
ATOM 1871 O O . ALA A 1 240 ? -23.958 5.729 13.608 1.00 95.06 240 ALA A O 1
ATOM 1872 N N . LEU A 1 241 ? -25.076 4.487 12.095 1.00 92.38 241 LEU A N 1
ATOM 1873 C CA . LEU A 1 241 ? -24.096 4.500 11.013 1.00 92.38 241 LEU A CA 1
ATOM 1874 C C . LEU A 1 241 ? -24.725 5.182 9.798 1.00 92.38 241 LEU A C 1
ATOM 1876 O O . LEU A 1 241 ? -25.867 4.906 9.436 1.00 92.38 241 LEU A O 1
ATOM 1880 N N . THR A 1 242 ? -23.964 6.040 9.131 1.00 91.81 242 THR A N 1
ATOM 1881 C CA . THR A 1 242 ? -24.294 6.574 7.807 1.00 91.81 242 THR A CA 1
ATOM 1882 C C . THR A 1 242 ? -23.040 6.528 6.953 1.00 91.81 242 THR A C 1
ATOM 1884 O O . THR A 1 242 ? -22.011 7.046 7.368 1.00 91.81 242 THR A O 1
ATOM 1887 N N . ASP A 1 243 ? -23.105 5.898 5.782 1.00 91.00 243 ASP A N 1
ATOM 1888 C CA . ASP A 1 243 ? -21.956 5.724 4.891 1.00 91.00 243 ASP A CA 1
ATOM 1889 C C . ASP A 1 243 ? -22.398 5.591 3.426 1.00 91.00 243 ASP A C 1
ATOM 1891 O O . ASP A 1 243 ? -23.548 5.261 3.123 1.00 91.00 243 ASP A O 1
ATOM 1895 N N . TRP A 1 244 ? -21.453 5.824 2.513 1.00 89.88 244 TRP A N 1
ATOM 1896 C CA . TRP A 1 244 ? -21.655 5.680 1.074 1.00 89.88 244 TRP A CA 1
ATOM 1897 C C . TRP A 1 244 ? -21.635 4.212 0.646 1.00 89.88 244 TRP A C 1
ATOM 1899 O O . TRP A 1 244 ? -20.684 3.486 0.940 1.00 89.88 244 TRP A O 1
ATOM 1909 N N . ALA A 1 245 ? -22.656 3.791 -0.104 1.00 90.25 245 ALA A N 1
ATOM 1910 C CA . ALA A 1 245 ? -22.762 2.433 -0.622 1.00 90.25 245 ALA A CA 1
ATOM 1911 C C . ALA A 1 245 ? -23.465 2.381 -1.983 1.00 90.25 245 ALA A C 1
ATOM 1913 O O . ALA A 1 245 ? -24.411 3.120 -2.261 1.00 90.25 245 ALA A O 1
ATOM 1914 N N . MET A 1 246 ? -23.040 1.442 -2.823 1.00 92.25 246 MET A N 1
ATOM 1915 C CA . MET A 1 246 ? -23.730 1.099 -4.060 1.00 92.25 246 MET A CA 1
ATOM 1916 C C . MET A 1 246 ? -24.928 0.198 -3.764 1.00 92.25 246 MET A C 1
ATOM 1918 O O . MET A 1 246 ? -24.793 -0.858 -3.143 1.00 92.25 246 MET A O 1
ATOM 1922 N N . THR A 1 247 ? -26.098 0.602 -4.253 1.00 91.81 247 THR A N 1
ATOM 1923 C CA . THR A 1 247 ? -27.332 -0.192 -4.154 1.00 91.81 247 THR A CA 1
ATOM 1924 C C . THR A 1 247 ? -27.294 -1.430 -5.053 1.00 91.81 247 THR A C 1
ATOM 1926 O O . THR A 1 247 ? -26.491 -1.519 -5.984 1.00 91.81 247 THR A O 1
ATOM 1929 N N . ASP A 1 248 ? -28.250 -2.336 -4.856 1.00 90.50 248 ASP A N 1
ATOM 1930 C CA . ASP A 1 248 ? -28.413 -3.547 -5.674 1.00 90.50 248 ASP A CA 1
ATOM 1931 C C . ASP A 1 248 ? -28.763 -3.257 -7.150 1.00 90.50 248 ASP A C 1
ATOM 1933 O O . ASP A 1 248 ? -28.701 -4.147 -7.993 1.00 90.50 248 ASP A O 1
ATOM 1937 N N . LYS A 1 249 ? -29.078 -1.998 -7.496 1.00 91.19 249 LYS A N 1
ATOM 1938 C CA . LYS A 1 249 ? -29.266 -1.548 -8.887 1.00 91.19 249 LYS A CA 1
ATOM 1939 C C . LYS A 1 249 ? -27.943 -1.377 -9.643 1.00 91.19 249 LYS A C 1
ATOM 1941 O O . LYS A 1 249 ? -27.956 -1.205 -10.862 1.00 91.19 249 LYS A O 1
ATOM 1946 N N . PHE A 1 250 ? -26.800 -1.369 -8.955 1.00 91.50 250 PHE A N 1
ATOM 1947 C CA . PHE A 1 250 ? -25.498 -1.249 -9.604 1.00 91.50 250 PHE A CA 1
ATOM 1948 C C . PHE A 1 250 ? -25.165 -2.519 -10.407 1.00 91.50 250 PHE A C 1
ATOM 1950 O O . PHE A 1 250 ? -25.232 -3.637 -9.900 1.00 91.50 250 PHE A O 1
ATOM 1957 N N . VAL A 1 251 ? -24.746 -2.342 -11.663 1.00 91.19 251 VAL A N 1
ATOM 1958 C CA . VAL A 1 251 ? -24.436 -3.433 -12.593 1.00 91.19 251 VAL A CA 1
ATOM 1959 C C . VAL A 1 251 ? -23.030 -3.192 -13.118 1.00 91.19 251 VAL A C 1
ATOM 1961 O O . VAL A 1 251 ? -22.805 -2.225 -13.838 1.00 91.19 251 VAL A O 1
ATOM 1964 N N . GLU A 1 252 ? -22.090 -4.077 -12.778 1.00 85.75 252 GLU A N 1
ATOM 1965 C CA . GLU A 1 252 ? -20.669 -3.907 -13.131 1.00 85.75 252 GLU A CA 1
ATOM 1966 C C . GLU A 1 252 ? -20.463 -3.826 -14.651 1.00 85.75 252 GLU A C 1
ATOM 1968 O O . GLU A 1 252 ? -19.636 -3.062 -15.124 1.00 85.75 252 GLU A O 1
ATOM 1973 N N . GLY A 1 253 ? -21.245 -4.567 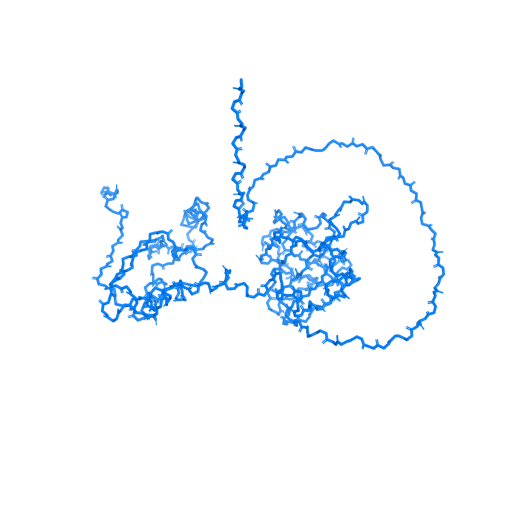-15.442 1.00 89.56 253 GLY A N 1
ATOM 1974 C CA . GLY A 1 253 ? -21.156 -4.533 -16.906 1.00 89.56 253 GLY A CA 1
ATOM 1975 C C . GLY A 1 253 ? -21.696 -3.254 -17.560 1.00 89.56 253 GLY A C 1
ATOM 1976 O O . GLY A 1 253 ? -21.489 -3.057 -18.755 1.00 89.56 253 GLY A O 1
ATOM 1977 N N . ASN A 1 254 ? -22.387 -2.384 -16.818 1.00 92.69 254 ASN A N 1
ATOM 1978 C CA . ASN A 1 254 ? -22.962 -1.154 -17.356 1.00 92.69 254 ASN A CA 1
ATOM 1979 C C . ASN A 1 254 ? -21.958 0.005 -17.229 1.00 92.69 254 ASN A C 1
ATOM 1981 O O . ASN A 1 254 ? -21.639 0.444 -16.124 1.00 92.69 254 ASN A O 1
ATOM 1985 N N . LEU A 1 255 ? -21.489 0.525 -18.369 1.00 90.19 255 LEU A N 1
ATOM 1986 C CA . LEU A 1 255 ? -20.505 1.613 -18.416 1.00 90.19 255 LEU A CA 1
ATOM 1987 C C . LEU A 1 255 ? -20.985 2.879 -17.694 1.00 90.19 255 LEU A C 1
ATOM 1989 O O . LEU A 1 255 ? -20.221 3.455 -16.929 1.00 90.19 255 LEU A O 1
ATOM 1993 N N . TYR A 1 256 ? -22.262 3.243 -17.828 1.00 90.56 256 TYR A N 1
ATOM 1994 C CA . TYR A 1 256 ? -22.824 4.408 -17.140 1.00 90.56 256 TYR A CA 1
ATOM 1995 C C . TYR A 1 256 ? -22.777 4.252 -15.611 1.00 90.56 256 TYR A C 1
ATOM 1997 O O . TYR A 1 256 ? -22.469 5.195 -14.887 1.00 90.56 256 TYR A O 1
ATOM 2005 N N . HIS A 1 257 ? -23.027 3.041 -15.099 1.00 93.75 257 HIS A N 1
ATOM 2006 C CA . HIS A 1 257 ? -22.963 2.771 -13.659 1.00 93.75 257 HIS A CA 1
ATOM 2007 C C . HIS A 1 257 ? -21.523 2.852 -13.145 1.00 93.75 257 HIS A C 1
ATOM 2009 O O . HIS A 1 257 ? -21.284 3.396 -12.065 1.00 93.75 257 HIS A O 1
ATOM 2015 N N . ARG A 1 258 ? -20.561 2.340 -13.921 1.00 89.88 258 ARG A N 1
ATOM 2016 C CA . ARG A 1 258 ? -19.134 2.437 -13.594 1.00 89.88 258 ARG A CA 1
ATOM 2017 C C . ARG A 1 258 ? -18.648 3.880 -13.594 1.00 89.88 258 ARG A C 1
ATOM 2019 O O . ARG A 1 258 ? -17.917 4.248 -12.682 1.00 89.88 258 ARG A O 1
ATOM 2026 N N . ASP A 1 259 ? -19.076 4.686 -14.560 1.00 89.50 259 ASP A N 1
ATOM 2027 C CA . ASP A 1 259 ? -18.710 6.100 -14.627 1.00 89.50 259 ASP A CA 1
ATOM 2028 C C . ASP A 1 259 ? -19.247 6.870 -13.416 1.00 89.50 259 ASP A C 1
ATOM 2030 O O . ASP A 1 259 ? -18.490 7.605 -12.785 1.00 89.50 259 ASP A O 1
ATOM 2034 N N . MET A 1 260 ? -20.504 6.628 -13.016 1.00 89.62 260 MET A N 1
ATOM 2035 C CA . MET A 1 260 ? -21.060 7.195 -11.779 1.00 89.62 260 MET A CA 1
ATOM 2036 C C . MET A 1 260 ? -20.256 6.773 -10.544 1.00 89.62 260 MET A C 1
ATOM 2038 O O . MET A 1 260 ? -19.882 7.630 -9.747 1.00 89.62 260 MET A O 1
ATOM 2042 N N . ARG A 1 261 ? -19.944 5.475 -10.401 1.00 90.44 261 ARG A N 1
ATOM 2043 C CA . ARG A 1 261 ? -19.129 4.971 -9.283 1.00 90.44 261 ARG A CA 1
ATOM 2044 C C . ARG A 1 261 ? -17.766 5.659 -9.241 1.00 90.44 261 ARG A C 1
ATOM 2046 O O . ARG A 1 261 ? -17.406 6.202 -8.204 1.00 90.44 261 ARG A O 1
ATOM 2053 N N . ASN A 1 262 ? -17.041 5.658 -10.360 1.00 88.19 262 ASN A N 1
ATOM 2054 C CA . ASN A 1 262 ? -15.699 6.229 -10.454 1.00 88.19 262 ASN A CA 1
ATOM 2055 C C . ASN A 1 262 ? -15.714 7.736 -10.150 1.00 88.19 262 ASN A C 1
ATOM 2057 O O . ASN A 1 262 ? -14.799 8.242 -9.504 1.00 88.19 262 ASN A O 1
ATOM 2061 N N . TRP A 1 263 ? -16.749 8.455 -10.600 1.00 86.69 263 TRP A N 1
ATOM 2062 C CA . TRP A 1 263 ? -16.907 9.876 -10.304 1.00 86.69 263 TRP A CA 1
ATOM 2063 C C . TRP A 1 263 ? -17.129 10.126 -8.811 1.00 86.69 263 TRP A C 1
ATOM 2065 O O . TRP A 1 263 ? -16.465 10.990 -8.243 1.00 86.69 263 TRP A O 1
ATOM 2075 N N . THR A 1 264 ? -18.007 9.352 -8.162 1.00 87.44 264 THR A N 1
ATOM 2076 C CA . THR A 1 264 ? -18.244 9.442 -6.712 1.00 87.44 264 THR A CA 1
ATOM 2077 C C . THR A 1 264 ? -16.999 9.074 -5.904 1.00 87.44 264 THR A C 1
ATOM 2079 O O . THR A 1 264 ? -16.641 9.781 -4.966 1.00 87.44 264 THR A O 1
ATOM 2082 N N . GLU A 1 265 ? -16.306 7.999 -6.281 1.00 88.88 265 GLU A N 1
ATOM 2083 C CA . GLU A 1 265 ? -15.045 7.572 -5.663 1.00 88.88 265 GLU A CA 1
ATOM 2084 C C . GLU A 1 265 ? -13.983 8.673 -5.754 1.00 88.88 265 GLU A C 1
ATOM 2086 O O . GLU A 1 265 ? -13.343 9.018 -4.758 1.00 88.88 265 GLU A O 1
ATOM 2091 N N . PHE A 1 266 ? -13.854 9.295 -6.927 1.00 84.25 266 PHE A N 1
ATOM 2092 C CA . PHE A 1 266 ? -12.947 10.415 -7.136 1.00 84.25 266 PHE A CA 1
ATOM 2093 C C . PHE A 1 266 ? -13.344 11.654 -6.319 1.00 84.25 266 PHE A C 1
ATOM 2095 O O . PHE A 1 266 ? -12.486 12.248 -5.667 1.00 84.25 266 PHE A O 1
ATOM 2102 N N . SER A 1 267 ? -14.625 12.044 -6.324 1.00 84.25 267 SER A N 1
ATOM 2103 C CA . SER A 1 267 ? -15.091 13.263 -5.646 1.00 84.25 267 SER A CA 1
ATOM 2104 C C . SER A 1 267 ? -15.025 13.163 -4.126 1.00 84.25 267 SER A C 1
ATOM 2106 O O . SER A 1 267 ? -14.698 14.146 -3.465 1.00 84.25 267 SER A O 1
ATOM 2108 N N . ASN A 1 268 ? -15.314 11.980 -3.582 1.00 82.44 268 ASN A N 1
ATOM 2109 C CA . ASN A 1 268 ? -15.346 11.732 -2.144 1.00 82.44 268 ASN A CA 1
ATOM 2110 C C . ASN A 1 268 ? -14.021 11.161 -1.622 1.00 82.44 268 ASN A C 1
ATOM 2112 O O . ASN A 1 268 ? -13.926 10.840 -0.447 1.00 82.44 268 ASN A O 1
ATOM 2116 N N . ALA A 1 269 ? -12.994 11.018 -2.469 1.00 82.56 269 ALA A N 1
ATOM 2117 C CA . ALA A 1 269 ? -11.727 10.370 -2.121 1.00 82.56 269 ALA A CA 1
ATOM 2118 C C . ALA A 1 269 ? -11.904 8.950 -1.531 1.00 82.56 269 ALA A C 1
ATOM 2120 O O . ALA A 1 269 ? -11.137 8.507 -0.672 1.00 82.56 269 ALA A O 1
ATOM 2121 N N . THR A 1 270 ? -12.920 8.221 -1.996 1.00 78.06 270 THR A N 1
ATOM 2122 C CA . THR A 1 270 ? -13.193 6.835 -1.603 1.00 78.06 270 THR A CA 1
ATOM 2123 C C . THR A 1 270 ? -12.523 5.896 -2.605 1.00 78.06 270 THR A C 1
ATOM 2125 O O . THR A 1 270 ? -12.787 5.970 -3.796 1.00 78.06 270 THR A O 1
ATOM 2128 N N . ILE A 1 271 ? -11.648 4.997 -2.145 1.00 65.94 271 ILE A N 1
ATOM 2129 C CA . ILE A 1 271 ? -10.801 4.180 -3.043 1.00 65.94 271 ILE A CA 1
ATOM 2130 C C . ILE A 1 271 ? -11.548 2.947 -3.593 1.00 65.94 271 ILE A C 1
ATOM 2132 O O . ILE A 1 271 ? -11.164 2.395 -4.623 1.00 65.94 271 ILE A O 1
ATOM 2136 N N . ARG A 1 272 ? -12.622 2.513 -2.916 1.00 78.94 272 ARG A N 1
ATOM 2137 C CA . ARG A 1 272 ? -13.508 1.425 -3.357 1.00 78.94 272 ARG A CA 1
ATOM 2138 C C . ARG A 1 272 ? -14.835 1.477 -2.604 1.00 78.94 272 ARG A C 1
ATOM 2140 O O . ARG A 1 272 ? -14.913 1.013 -1.460 1.00 78.94 272 ARG A O 1
ATOM 2147 N N . MET A 1 273 ? -15.880 2.003 -3.237 1.00 86.25 273 MET A N 1
ATOM 2148 C CA . MET A 1 273 ? -17.202 2.027 -2.611 1.00 86.25 273 MET A CA 1
ATOM 2149 C C . MET A 1 273 ? -17.705 0.596 -2.345 1.00 86.25 273 MET A C 1
ATOM 2151 O O . MET A 1 273 ? -17.591 -0.266 -3.223 1.00 86.25 273 MET A O 1
ATOM 2155 N N . PRO A 1 274 ? -18.257 0.312 -1.151 1.00 88.81 274 PRO A N 1
ATOM 2156 C CA . PRO A 1 274 ? -18.917 -0.961 -0.882 1.00 88.81 274 PRO A CA 1
ATOM 2157 C C . PRO A 1 274 ? -20.218 -1.109 -1.662 1.00 88.81 274 PRO A C 1
ATOM 2159 O O . PRO A 1 274 ? -20.867 -0.125 -2.024 1.00 88.81 274 PRO A O 1
ATOM 2162 N N . ARG A 1 275 ? -20.669 -2.354 -1.815 1.00 91.19 275 ARG A N 1
ATOM 2163 C CA . ARG A 1 275 ? -22.091 -2.644 -2.039 1.00 91.19 275 ARG A CA 1
ATOM 2164 C C . ARG A 1 275 ? -22.833 -2.705 -0.705 1.00 91.19 275 ARG A C 1
ATOM 2166 O O . ARG A 1 275 ? -22.280 -3.166 0.292 1.00 91.19 275 ARG A O 1
ATOM 2173 N N . VAL A 1 276 ? -24.113 -2.335 -0.705 1.00 92.25 276 VAL A N 1
ATOM 2174 C CA . VAL A 1 276 ? -24.984 -2.448 0.481 1.00 92.25 276 VAL A CA 1
ATOM 2175 C C . VAL A 1 276 ? -24.974 -3.878 1.043 1.00 92.25 276 VAL A C 1
ATOM 2177 O O . VAL A 1 276 ? -24.822 -4.069 2.246 1.00 92.25 276 VAL A O 1
ATOM 2180 N N . ALA A 1 277 ? -25.043 -4.894 0.176 1.00 91.94 277 ALA A N 1
ATOM 2181 C CA . ALA A 1 277 ? -24.975 -6.296 0.591 1.00 91.94 277 ALA A CA 1
ATOM 2182 C C . ALA A 1 277 ? -23.669 -6.657 1.332 1.00 91.94 277 ALA A C 1
ATOM 2184 O O . ALA A 1 277 ? -23.708 -7.418 2.295 1.00 91.94 277 ALA A O 1
ATOM 2185 N N . GLU A 1 278 ? -22.527 -6.090 0.926 1.00 90.44 278 GLU A N 1
ATOM 2186 C CA . GLU A 1 278 ? -21.235 -6.321 1.590 1.00 90.44 278 GLU A CA 1
ATOM 2187 C C . GLU A 1 278 ? -21.202 -5.676 2.982 1.00 90.44 278 GLU A C 1
ATOM 2189 O O . GLU A 1 278 ? -20.687 -6.271 3.925 1.00 90.44 278 GLU A O 1
ATOM 2194 N N . MET A 1 279 ? -21.779 -4.478 3.133 1.00 92.12 279 MET A N 1
ATOM 2195 C CA . MET A 1 279 ? -21.884 -3.814 4.438 1.00 92.12 279 MET A CA 1
ATOM 2196 C C . MET A 1 279 ? -22.796 -4.582 5.392 1.00 92.12 279 MET A C 1
ATOM 2198 O O . MET A 1 279 ? -22.416 -4.813 6.537 1.00 92.12 279 MET A O 1
ATOM 2202 N N . ARG A 1 280 ? -23.966 -5.030 4.914 1.00 92.62 280 ARG A N 1
ATOM 2203 C CA . ARG A 1 280 ? -24.897 -5.851 5.706 1.00 92.62 280 ARG A CA 1
ATOM 2204 C C . ARG A 1 280 ? -24.241 -7.147 6.180 1.00 92.62 280 ARG A C 1
ATOM 2206 O O . ARG A 1 280 ? -24.373 -7.497 7.348 1.00 92.62 280 ARG A O 1
ATOM 2213 N N . ALA A 1 281 ? -23.507 -7.826 5.297 1.00 93.00 281 ALA A N 1
ATOM 2214 C CA . ALA A 1 281 ? -22.777 -9.040 5.651 1.00 93.00 281 ALA A CA 1
ATOM 2215 C C . ALA A 1 281 ? -21.715 -8.775 6.730 1.00 93.00 281 ALA A C 1
ATOM 2217 O O . ALA A 1 281 ? -21.665 -9.500 7.717 1.00 93.00 281 ALA A O 1
ATOM 2218 N N . ALA A 1 282 ? -20.929 -7.703 6.590 1.00 92.00 282 ALA A N 1
ATOM 2219 C CA . ALA A 1 282 ? -19.901 -7.341 7.565 1.00 92.00 282 ALA A CA 1
ATOM 2220 C C . ALA A 1 282 ? -20.482 -6.940 8.938 1.00 92.00 282 ALA A C 1
ATOM 2222 O O . ALA A 1 282 ? -19.904 -7.276 9.973 1.00 92.00 282 ALA A O 1
ATOM 2223 N N . LEU A 1 283 ? -21.629 -6.249 8.970 1.00 93.88 283 LEU A N 1
ATOM 2224 C CA . LEU A 1 283 ? -22.348 -5.949 10.217 1.00 93.88 283 LEU A CA 1
ATOM 2225 C C . LEU A 1 283 ? -22.818 -7.236 10.908 1.00 93.88 283 LEU A C 1
ATOM 2227 O O . LEU A 1 283 ? -22.568 -7.415 12.100 1.00 93.88 283 LEU A O 1
ATOM 2231 N N . ALA A 1 284 ? -23.433 -8.147 10.149 1.00 92.50 284 ALA A N 1
ATOM 2232 C CA . ALA A 1 284 ? -23.915 -9.424 10.666 1.00 92.50 284 ALA A CA 1
ATOM 2233 C C . ALA A 1 284 ? -22.771 -10.316 11.180 1.00 92.50 284 ALA A C 1
ATOM 2235 O O . ALA A 1 284 ? -22.881 -10.882 12.264 1.00 92.50 284 ALA A O 1
ATOM 2236 N N . GLU A 1 285 ? -21.656 -10.398 10.449 1.00 91.56 285 GLU A N 1
ATOM 2237 C CA . GLU A 1 285 ? -20.454 -11.142 10.859 1.00 91.56 285 GLU A CA 1
ATOM 2238 C C . GLU A 1 285 ? -19.871 -10.617 12.179 1.00 91.56 285 GLU A C 1
ATOM 2240 O O . GLU A 1 285 ? -19.394 -11.392 13.005 1.00 91.56 285 GLU A O 1
ATOM 2245 N N . THR A 1 286 ? -19.965 -9.306 12.406 1.00 92.06 286 THR A N 1
ATOM 2246 C CA . THR A 1 286 ? -19.515 -8.662 13.648 1.00 92.06 286 THR A CA 1
ATOM 2247 C C . THR A 1 286 ? -20.443 -8.955 14.838 1.00 92.06 286 THR A C 1
ATOM 2249 O O . THR A 1 286 ? -20.013 -8.867 15.987 1.00 92.06 286 THR A O 1
ATOM 2252 N N . GLY A 1 287 ? -21.706 -9.307 14.579 1.00 92.69 287 GLY A N 1
ATOM 2253 C CA . GLY A 1 287 ? -22.734 -9.542 15.597 1.00 92.69 287 GLY A CA 1
ATOM 2254 C C . GLY A 1 287 ? -23.768 -8.421 15.734 1.00 92.69 287 GLY A C 1
ATOM 2255 O O . GLY A 1 287 ? -24.633 -8.508 16.604 1.00 92.69 287 GLY A O 1
ATOM 2256 N N . PHE A 1 288 ? -23.724 -7.388 14.885 1.00 95.12 288 PHE A N 1
ATOM 2257 C CA . PHE A 1 288 ? -24.750 -6.346 14.885 1.00 95.12 288 PHE A CA 1
ATOM 2258 C C . PHE A 1 288 ? -26.083 -6.867 14.344 1.00 95.12 288 PHE A C 1
ATOM 2260 O O . PHE A 1 288 ? -26.152 -7.480 13.279 1.00 95.12 288 PHE A O 1
ATOM 2267 N N . GLU A 1 289 ? -27.160 -6.519 15.044 1.00 94.38 289 GLU A N 1
ATOM 2268 C CA . GLU A 1 289 ? -28.526 -6.609 14.540 1.00 94.38 289 GLU A CA 1
ATOM 2269 C C . GLU A 1 289 ? -28.923 -5.269 13.905 1.00 94.38 289 GLU A C 1
ATOM 2271 O O . GLU A 1 289 ? -28.819 -4.210 14.528 1.00 94.38 289 GLU A O 1
ATOM 2276 N N . VAL A 1 290 ? -29.383 -5.300 12.653 1.00 94.12 290 VAL A N 1
ATOM 2277 C CA . VAL A 1 290 ? -29.859 -4.096 11.962 1.00 94.12 290 VAL A CA 1
ATOM 2278 C C . VAL A 1 290 ? -31.300 -3.814 12.384 1.00 94.12 290 VAL A C 1
ATOM 2280 O O . VAL A 1 290 ? -32.230 -4.449 11.895 1.00 94.12 290 VAL A O 1
ATOM 2283 N N . LEU A 1 291 ? -31.482 -2.838 13.276 1.00 94.69 291 LEU A N 1
ATOM 2284 C CA . LEU A 1 291 ? -32.810 -2.421 13.750 1.00 94.69 291 LEU A CA 1
ATOM 2285 C C . LEU A 1 291 ? -33.542 -1.510 12.754 1.00 94.69 291 LEU A C 1
ATOM 2287 O O . LEU A 1 291 ? -34.768 -1.527 12.667 1.00 94.69 291 LEU A O 1
ATOM 2291 N N . TYR A 1 292 ? -32.790 -0.685 12.023 1.00 93.88 292 TYR A N 1
ATOM 2292 C CA . TYR A 1 292 ? -33.312 0.253 11.036 1.00 93.88 292 TYR A CA 1
ATOM 2293 C C . TYR A 1 292 ? -32.262 0.532 9.962 1.00 93.88 292 TYR A C 1
ATOM 2295 O O . TYR A 1 292 ? -31.090 0.747 10.269 1.00 93.88 292 TYR A O 1
ATOM 2303 N N . GLU A 1 293 ? -32.694 0.561 8.707 1.00 92.25 293 GLU A N 1
ATOM 2304 C CA . GLU A 1 293 ? -31.873 0.923 7.558 1.00 92.25 293 GLU A CA 1
ATOM 2305 C C . GLU A 1 293 ? -32.736 1.721 6.583 1.00 92.25 293 GLU A C 1
ATOM 2307 O O . GLU A 1 293 ? -33.886 1.372 6.309 1.00 92.25 293 GLU A O 1
ATOM 2312 N N . GLU A 1 294 ? -32.173 2.787 6.031 1.00 90.19 294 GLU A N 1
ATOM 2313 C CA . GLU A 1 294 ? -32.814 3.558 4.978 1.00 90.19 294 GLU A CA 1
ATOM 2314 C C . GLU A 1 294 ? -31.777 4.106 4.000 1.00 90.19 294 GLU A C 1
ATOM 2316 O O . GLU A 1 294 ? -30.613 4.315 4.339 1.00 90.19 294 GLU A O 1
ATOM 2321 N N . ASN A 1 295 ? -32.222 4.405 2.781 1.00 89.44 295 ASN A N 1
ATOM 2322 C CA . ASN A 1 295 ? -31.438 5.210 1.857 1.00 89.44 295 ASN A CA 1
ATOM 2323 C C . ASN A 1 295 ? -31.796 6.690 2.053 1.00 89.44 295 ASN A C 1
ATOM 2325 O O . ASN A 1 295 ? -32.817 7.166 1.550 1.00 89.44 295 ASN A O 1
ATOM 2329 N N . ILE A 1 296 ? -30.929 7.414 2.762 1.00 85.56 296 ILE A N 1
ATOM 2330 C CA . ILE A 1 296 ? -31.142 8.821 3.126 1.00 85.56 296 ILE A CA 1
ATOM 2331 C C . ILE A 1 296 ? -31.182 9.777 1.924 1.00 85.56 296 ILE A C 1
ATOM 2333 O O . ILE A 1 296 ? -31.702 10.884 2.054 1.00 85.56 296 ILE A O 1
ATOM 2337 N N . VAL A 1 297 ? -30.712 9.362 0.738 1.00 82.00 297 VAL A N 1
ATOM 2338 C CA . VAL A 1 297 ? -30.807 10.181 -0.486 1.00 82.00 297 VAL A CA 1
ATOM 2339 C C . VAL A 1 297 ? -32.265 10.523 -0.794 1.00 82.00 297 VAL A C 1
ATOM 2341 O O . VAL A 1 297 ? -32.556 11.651 -1.187 1.00 82.00 297 VAL A O 1
ATOM 2344 N N . TYR A 1 298 ? -33.196 9.600 -0.529 1.00 76.94 298 TYR A N 1
ATOM 2345 C CA . TYR A 1 298 ? -34.625 9.822 -0.758 1.00 76.94 298 TYR A CA 1
ATOM 2346 C C . TYR A 1 298 ? -35.264 10.831 0.207 1.00 76.94 298 TYR A C 1
ATOM 2348 O O . TYR A 1 298 ? -36.358 11.314 -0.075 1.00 76.94 298 TYR A O 1
ATOM 2356 N N . ARG A 1 299 ? -34.597 11.192 1.314 1.00 75.12 299 ARG A N 1
ATOM 2357 C CA . ARG A 1 299 ? -35.056 12.278 2.199 1.00 75.12 299 ARG A CA 1
ATOM 2358 C C . ARG A 1 299 ? -34.709 13.656 1.644 1.00 75.12 299 ARG A C 1
ATOM 2360 O O . ARG A 1 299 ? -35.507 14.578 1.761 1.00 75.12 299 ARG A O 1
ATOM 2367 N N . SER A 1 300 ? -33.521 13.789 1.058 1.00 64.88 300 SER A N 1
ATOM 2368 C CA . SER A 1 300 ? -32.995 15.069 0.562 1.00 64.88 300 SER A CA 1
ATOM 2369 C C . SER A 1 300 ? -33.413 15.363 -0.878 1.00 64.88 300 SER A C 1
ATOM 2371 O O . SER A 1 300 ? -33.519 16.522 -1.267 1.00 64.88 300 SER A O 1
ATOM 2373 N N . TYR A 1 301 ? -33.660 14.313 -1.659 1.00 58.69 301 TYR A N 1
ATOM 2374 C CA . TYR A 1 301 ? -34.165 14.378 -3.022 1.00 58.69 301 TYR A CA 1
ATOM 2375 C C . TYR A 1 301 ? -35.298 13.362 -3.166 1.00 58.69 301 TYR A C 1
ATOM 2377 O O . TYR A 1 301 ? -35.057 12.240 -3.626 1.00 58.69 301 TYR A O 1
ATOM 2385 N N . PRO A 1 302 ? -36.536 13.718 -2.772 1.00 55.50 302 PRO A N 1
ATOM 2386 C CA . PRO A 1 302 ? -37.688 12.987 -3.262 1.00 55.50 302 PRO A CA 1
ATOM 2387 C C . PRO A 1 302 ? -37.644 13.134 -4.785 1.00 55.50 302 PRO A C 1
ATOM 2389 O O . PRO A 1 302 ? -37.820 14.228 -5.321 1.00 55.50 302 PRO A O 1
ATOM 2392 N N . GLY A 1 303 ? -37.273 12.063 -5.486 1.00 55.81 303 GLY A N 1
ATOM 2393 C CA . GLY A 1 303 ? -37.407 12.025 -6.939 1.00 55.81 303 GLY A CA 1
ATOM 2394 C C . GLY A 1 303 ? -38.868 12.274 -7.347 1.00 55.81 303 GLY A C 1
ATOM 2395 O O . GLY A 1 303 ? -39.744 12.287 -6.477 1.00 55.81 303 GLY A O 1
ATOM 2396 N N . PRO A 1 304 ? -39.146 12.488 -8.643 1.00 46.31 304 PRO A N 1
ATOM 2397 C CA . PRO A 1 304 ? -40.523 12.475 -9.128 1.00 46.31 304 PRO A CA 1
ATOM 2398 C C . PRO A 1 304 ? -41.238 11.159 -8.789 1.00 46.31 304 PRO A C 1
ATOM 2400 O O . PRO A 1 304 ? -40.556 10.106 -8.725 1.00 46.31 304 PRO A O 1
#

Radius of gyration: 25.45 Å; chains: 1; bounding box: 83×66×54 Å

pLDDT: mean 79.01, std 23.92, range [25.39, 98.38]

Sequence (304 aa):
MAPSPPEKKAEAPLRQSTLTNFRTGVSIGPRISKSNKPAPAKPKSNKPATPGHDRVTTDVLIAIKSIHLANIASQKKNHEYRKYRLHNEVVRLWLYETGEGGQGRASITHIAVIPKGVRHTPGTVPTEPFGIGNDDFNAGLKQSKYGYPVLELHELVKPVTLAEMKSKWGMGAPMGWRYVSADLWGDRWGEDDERADKKLPFDDATFDAVYVFEALCYAPDRAAAYGKVWRVLKPGGLSALTDWAMTDKFVEGNLYHRDMRNWTEFSNATIRMPRVAEMRAALAETGFEVLYEENIVYRSYPGP

Organism: NCBI:txid92902